Protein AF-A0A401H448-F1 (afdb_monomer_lite)

Secondary structure (DSSP, 8-state):
------EEEEPPS-SHHHHHHH----GGGT-HHHHHHTT--S-PPPHHHHHHHHHHHHHHHHHHHH-S---S-------S---TT-EEEEEEEEEEEETTEEEEEEEEEETT--TTTTHHHHHHHH-HHHHHHHHHHHHHHHHHTS--HHHHHHHT-SEEEEE--HHHHHHHHHHHHT-EEEEE-TTS-EEEEE----SSEEEEEGGGTHHHHHHHHHHHHHHHHHHTT--

Radius of gyration: 20.06 Å; chains: 1; bounding box: 50×48×52 Å

pLDDT: mean 71.79, std 11.55, range [27.72, 93.38]

Structure (mmCIF, N/CA/C/O backbone):
data_AF-A0A401H448-F1
#
_entry.id   AF-A0A401H448-F1
#
loop_
_atom_site.group_PDB
_atom_site.id
_atom_site.type_symbol
_atom_site.label_atom_id
_atom_site.label_alt_id
_atom_site.label_comp_id
_atom_site.label_asym_id
_atom_site.label_entity_id
_atom_site.label_seq_id
_atom_site.pdbx_PDB_ins_code
_atom_site.Cartn_x
_atom_site.Cartn_y
_atom_site.Cartn_z
_atom_site.occupancy
_atom_site.B_iso_or_equiv
_atom_site.auth_seq_id
_atom_site.auth_comp_id
_atom_site.auth_asym_id
_atom_site.auth_atom_id
_atom_site.pdbx_PDB_model_num
ATOM 1 N N . MET A 1 1 ? 6.057 30.899 19.379 1.00 27.72 1 MET A N 1
ATOM 2 C CA . MET A 1 1 ? 5.642 30.442 18.035 1.00 27.72 1 MET A CA 1
ATOM 3 C C . MET A 1 1 ? 6.892 30.250 17.190 1.00 27.72 1 MET A C 1
ATOM 5 O O . MET A 1 1 ? 7.424 31.215 16.660 1.00 27.72 1 MET A O 1
ATOM 9 N N . THR A 1 2 ? 7.436 29.037 17.151 1.00 27.94 2 THR A N 1
ATOM 10 C CA . THR A 1 2 ? 8.634 28.722 16.360 1.00 27.94 2 THR A CA 1
ATOM 11 C C . THR A 1 2 ? 8.190 28.437 14.930 1.00 27.94 2 THR A C 1
ATOM 13 O O . THR A 1 2 ? 7.314 27.603 14.713 1.00 27.94 2 THR A O 1
ATOM 16 N N . LYS A 1 3 ? 8.743 29.171 13.962 1.00 29.25 3 LYS A N 1
ATOM 17 C CA . LYS A 1 3 ? 8.501 28.981 12.525 1.00 29.25 3 LYS A CA 1
ATOM 18 C C . LYS A 1 3 ? 8.729 27.498 12.187 1.00 29.25 3 LYS A C 1
ATOM 20 O O . LYS A 1 3 ? 9.816 26.990 12.453 1.00 29.25 3 LYS A O 1
ATOM 25 N N . ALA A 1 4 ? 7.719 26.804 11.658 1.00 40.00 4 ALA A N 1
ATOM 26 C CA . ALA A 1 4 ? 7.855 25.416 11.226 1.00 40.00 4 ALA A CA 1
ATOM 27 C C . ALA A 1 4 ? 8.873 25.362 10.077 1.00 40.00 4 ALA A C 1
ATOM 29 O O . ALA A 1 4 ? 8.583 25.804 8.967 1.00 40.00 4 ALA A O 1
ATOM 30 N N . GLY A 1 5 ? 10.091 24.899 10.357 1.00 46.53 5 GLY A N 1
ATOM 31 C CA . GLY A 1 5 ? 11.070 24.619 9.315 1.00 46.53 5 GLY A CA 1
ATOM 32 C C . GLY A 1 5 ? 10.601 23.395 8.542 1.00 46.53 5 GLY A C 1
ATOM 33 O O . GLY A 1 5 ? 10.548 22.308 9.111 1.00 46.53 5 GLY A O 1
ATOM 34 N N . ALA A 1 6 ? 10.221 23.571 7.278 1.00 56.78 6 ALA A N 1
ATOM 35 C CA . ALA A 1 6 ? 9.972 22.444 6.390 1.00 56.78 6 ALA A CA 1
ATOM 36 C C . ALA A 1 6 ? 11.301 21.701 6.191 1.00 56.78 6 ALA A C 1
ATOM 38 O O . ALA A 1 6 ? 12.275 22.298 5.730 1.00 56.78 6 ALA A O 1
ATOM 39 N N . ALA A 1 7 ? 11.361 20.431 6.593 1.00 67.31 7 ALA A N 1
ATOM 40 C CA . ALA A 1 7 ? 12.505 19.588 6.268 1.00 67.31 7 ALA A CA 1
ATOM 41 C C . ALA A 1 7 ? 12.305 19.022 4.862 1.00 67.31 7 ALA A C 1
ATOM 43 O O . ALA A 1 7 ? 11.196 18.610 4.511 1.00 67.31 7 ALA A O 1
ATOM 44 N N . VAL A 1 8 ? 13.376 19.026 4.079 1.00 71.75 8 VAL A N 1
ATOM 45 C CA . VAL A 1 8 ? 13.409 18.497 2.718 1.00 71.75 8 VAL A CA 1
ATOM 46 C C . VAL A 1 8 ? 14.291 17.255 2.719 1.00 71.75 8 VAL A C 1
ATOM 48 O O . VAL A 1 8 ? 15.391 17.282 3.279 1.00 71.75 8 VAL A O 1
ATOM 51 N N . PHE A 1 9 ? 13.804 16.175 2.119 1.00 72.31 9 PHE A N 1
ATOM 52 C CA . PHE A 1 9 ? 14.527 14.919 1.968 1.00 72.31 9 PHE A CA 1
ATOM 53 C C . PHE A 1 9 ? 14.648 14.580 0.496 1.00 72.31 9 PHE A C 1
ATOM 55 O O . PHE A 1 9 ? 13.656 14.600 -0.228 1.00 72.31 9 PHE A O 1
ATOM 62 N N . ASN A 1 10 ? 15.857 14.211 0.092 1.00 70.06 10 ASN A N 1
ATOM 63 C CA . ASN A 1 10 ? 16.110 13.702 -1.243 1.00 70.06 10 ASN A CA 1
ATOM 64 C C . ASN A 1 10 ? 16.255 12.194 -1.155 1.00 70.06 10 ASN A C 1
ATOM 66 O O . ASN A 1 10 ? 17.046 11.689 -0.350 1.00 70.06 10 ASN A O 1
ATOM 70 N N . PHE A 1 11 ? 15.508 11.484 -1.987 1.00 69.06 11 PHE A N 1
ATOM 71 C CA . PHE A 1 11 ? 15.744 10.065 -2.171 1.00 69.06 11 PHE A CA 1
ATOM 72 C C . PHE A 1 11 ? 16.995 9.852 -3.012 1.00 69.06 11 PHE A C 1
ATOM 74 O O . PHE A 1 11 ? 17.329 10.657 -3.884 1.00 69.06 11 PHE A O 1
ATOM 81 N N . SER A 1 12 ? 17.696 8.753 -2.729 1.00 71.25 12 SER A N 1
ATOM 82 C CA . SER A 1 12 ? 18.747 8.266 -3.616 1.00 71.25 12 SER A CA 1
ATOM 83 C C . SER A 1 12 ? 18.184 8.138 -5.032 1.00 71.25 12 SER A C 1
ATOM 85 O O . SER A 1 12 ? 17.016 7.797 -5.214 1.00 71.25 12 SER A O 1
ATOM 87 N N . ALA A 1 13 ? 19.022 8.390 -6.035 1.00 78.31 13 ALA A N 1
ATOM 88 C CA . ALA A 1 13 ? 18.656 8.174 -7.432 1.00 78.31 13 ALA A CA 1
ATOM 89 C C . ALA A 1 13 ? 18.474 6.679 -7.775 1.00 78.31 13 ALA A C 1
ATOM 91 O O . ALA A 1 13 ? 17.981 6.356 -8.849 1.00 78.31 13 ALA A O 1
ATOM 92 N N . THR A 1 14 ? 18.868 5.775 -6.870 1.00 81.69 14 THR A N 1
ATOM 93 C CA . THR A 1 14 ? 18.750 4.315 -7.000 1.00 81.69 14 THR A CA 1
ATOM 94 C C . THR A 1 14 ? 18.271 3.678 -5.692 1.00 81.69 14 THR A C 1
ATOM 96 O O . THR A 1 14 ? 18.613 4.145 -4.599 1.00 81.69 14 THR A O 1
ATOM 99 N N . ASN A 1 15 ? 17.513 2.588 -5.811 1.00 84.25 15 ASN A N 1
ATOM 100 C CA . ASN A 1 15 ? 17.038 1.765 -4.697 1.00 84.25 15 ASN A CA 1
ATOM 101 C C . ASN A 1 15 ? 18.008 0.645 -4.290 1.00 84.25 15 ASN A C 1
ATOM 103 O O . ASN A 1 15 ? 17.798 0.025 -3.246 1.00 84.25 15 ASN A O 1
ATOM 107 N N . GLU A 1 16 ? 19.059 0.389 -5.075 1.00 81.94 16 GLU A N 1
ATOM 108 C CA . GLU A 1 16 ? 19.996 -0.724 -4.850 1.00 81.94 16 GLU A CA 1
ATOM 109 C C . GLU A 1 16 ? 20.605 -0.732 -3.438 1.00 81.94 16 GLU A C 1
ATOM 111 O O . GLU A 1 16 ? 20.545 -1.783 -2.797 1.00 81.94 16 GLU A O 1
ATOM 116 N N . PRO A 1 17 ? 21.077 0.402 -2.867 1.00 85.00 17 PRO A N 1
ATOM 117 C CA . PRO A 1 17 ? 21.662 0.389 -1.525 1.00 85.00 17 PRO A CA 1
ATOM 118 C C . PRO A 1 17 ? 20.677 -0.070 -0.446 1.00 85.00 17 PRO A C 1
ATOM 120 O O . PRO A 1 17 ? 21.070 -0.700 0.536 1.00 85.00 17 PRO A O 1
ATOM 123 N N . TYR A 1 18 ? 19.385 0.238 -0.609 1.00 81.62 18 TYR A N 1
ATOM 124 C CA . TYR A 1 18 ? 18.377 -0.235 0.331 1.00 81.62 18 TYR A CA 1
ATOM 125 C C . TYR A 1 18 ? 18.043 -1.706 0.119 1.00 81.62 18 TYR A C 1
ATOM 127 O O . TYR A 1 18 ? 17.880 -2.429 1.099 1.00 81.62 18 TYR A O 1
ATOM 135 N N . SER A 1 19 ? 17.949 -2.162 -1.130 1.00 80.44 19 SER A N 1
ATOM 136 C CA . SER A 1 19 ? 17.746 -3.579 -1.436 1.00 80.44 19 SER A CA 1
ATOM 137 C C . SER A 1 19 ? 18.850 -4.447 -0.832 1.00 80.44 19 SER A C 1
ATOM 139 O O . SER A 1 19 ? 18.547 -5.440 -0.177 1.00 80.44 19 SER A O 1
ATOM 141 N N . GLU A 1 20 ? 20.110 -4.019 -0.943 1.00 81.81 20 GLU A N 1
ATOM 142 C CA . GLU A 1 20 ? 21.252 -4.691 -0.314 1.00 81.81 20 GLU A CA 1
ATOM 143 C C . GLU A 1 20 ? 21.158 -4.701 1.217 1.00 81.81 20 GLU A C 1
ATOM 145 O O . GLU A 1 20 ? 21.338 -5.744 1.843 1.00 81.81 20 GLU A O 1
ATOM 150 N N . ALA A 1 21 ? 20.848 -3.556 1.831 1.00 78.19 21 ALA A N 1
ATOM 151 C CA . ALA A 1 21 ? 20.800 -3.432 3.288 1.00 78.19 21 ALA A CA 1
ATOM 152 C C . ALA A 1 21 ? 19.593 -4.141 3.928 1.00 78.19 21 ALA A C 1
ATOM 154 O O . ALA A 1 21 ? 19.686 -4.624 5.055 1.00 78.19 21 ALA A O 1
ATOM 155 N N . SER A 1 22 ? 18.451 -4.173 3.236 1.00 76.19 22 SER A N 1
ATOM 156 C CA . SER A 1 22 ? 17.197 -4.755 3.736 1.00 76.19 22 SER A CA 1
ATOM 157 C C . SER A 1 22 ? 16.995 -6.216 3.332 1.00 76.19 22 SER A C 1
ATOM 159 O O . SER A 1 22 ? 16.176 -6.903 3.938 1.00 76.19 22 SER A O 1
ATOM 161 N N . GLY A 1 23 ? 17.696 -6.685 2.295 1.00 74.62 23 GLY A N 1
ATOM 162 C CA . GLY A 1 23 ? 17.432 -7.968 1.646 1.00 74.62 23 GLY A CA 1
ATOM 163 C C . GLY A 1 23 ? 16.171 -7.977 0.769 1.00 74.62 23 GLY A C 1
ATOM 164 O O . GLY A 1 23 ? 15.812 -9.027 0.239 1.00 74.62 23 GLY A O 1
ATOM 165 N N . ASN A 1 24 ? 15.484 -6.839 0.600 1.00 74.06 24 ASN A N 1
ATOM 166 C CA . ASN A 1 24 ? 14.320 -6.734 -0.275 1.00 74.06 24 ASN A CA 1
ATOM 167 C C . ASN A 1 24 ? 14.757 -6.453 -1.721 1.00 74.06 24 ASN A C 1
ATOM 169 O O . ASN A 1 24 ? 14.999 -5.309 -2.111 1.00 74.06 24 ASN A O 1
ATOM 173 N N . PHE A 1 25 ? 14.817 -7.508 -2.530 1.00 75.94 25 PHE A N 1
ATOM 174 C CA . PHE A 1 25 ? 15.167 -7.446 -3.953 1.00 75.94 25 PHE A CA 1
ATOM 175 C C . PHE A 1 25 ? 13.946 -7.503 -4.882 1.00 75.94 25 PHE A C 1
ATOM 177 O O . PHE A 1 25 ? 14.068 -7.956 -6.018 1.00 75.94 25 PHE A O 1
ATOM 184 N N . ASN A 1 26 ? 12.765 -7.062 -4.428 1.00 76.31 26 ASN A N 1
ATOM 185 C CA . ASN A 1 26 ? 11.595 -6.992 -5.303 1.00 76.31 26 ASN A CA 1
ATOM 186 C C . ASN A 1 26 ? 11.925 -6.139 -6.557 1.00 76.31 26 ASN A C 1
ATOM 188 O O . ASN A 1 26 ? 12.286 -4.961 -6.422 1.00 76.31 26 ASN A O 1
ATOM 192 N N . PRO A 1 27 ? 11.845 -6.713 -7.777 1.00 74.94 27 PRO A N 1
ATOM 193 C CA . PRO A 1 27 ? 12.398 -6.101 -8.983 1.00 74.94 27 PRO A CA 1
ATOM 194 C C . PRO A 1 27 ? 11.714 -4.792 -9.391 1.00 74.94 27 PRO A C 1
ATOM 196 O O . PRO A 1 27 ? 12.335 -4.002 -10.101 1.00 74.94 27 PRO A O 1
ATOM 199 N N . ILE A 1 28 ? 10.506 -4.494 -8.894 1.00 72.56 28 ILE A N 1
ATOM 200 C CA . ILE A 1 28 ? 9.831 -3.203 -9.133 1.00 72.56 28 ILE A CA 1
ATOM 201 C C . ILE A 1 28 ? 10.626 -1.993 -8.627 1.00 72.56 28 ILE A C 1
ATOM 203 O O . ILE A 1 28 ? 10.393 -0.869 -9.070 1.00 72.56 28 ILE A O 1
ATOM 207 N N . HIS A 1 29 ? 11.560 -2.208 -7.697 1.00 78.69 29 HIS A N 1
ATOM 208 C CA . HIS A 1 29 ? 12.371 -1.138 -7.129 1.00 78.69 29 HIS A CA 1
ATOM 209 C C . HIS A 1 29 ? 13.669 -0.896 -7.906 1.00 78.69 29 HIS A C 1
ATOM 211 O O . HIS A 1 29 ? 14.203 0.205 -7.847 1.00 78.69 29 HIS A O 1
ATOM 217 N N . VAL A 1 30 ? 14.194 -1.885 -8.631 1.00 78.94 30 VAL A N 1
ATOM 218 C CA . VAL A 1 30 ? 15.548 -1.812 -9.221 1.00 78.94 30 VAL A CA 1
ATOM 219 C C . VAL A 1 30 ? 15.585 -2.053 -10.728 1.00 78.94 30 VAL A C 1
ATOM 221 O O . VAL A 1 30 ? 16.585 -1.745 -11.367 1.00 78.94 30 VAL A O 1
ATOM 224 N N . ASN A 1 31 ? 14.510 -2.572 -11.325 1.00 76.06 31 ASN A N 1
ATOM 225 C CA . ASN A 1 31 ? 14.464 -2.901 -12.744 1.00 76.06 31 ASN A CA 1
ATOM 226 C C . ASN A 1 31 ? 13.259 -2.240 -13.429 1.00 76.06 31 ASN A C 1
ATOM 228 O O . ASN A 1 31 ? 12.104 -2.567 -13.152 1.00 76.06 31 ASN A O 1
ATOM 232 N N . SER A 1 32 ? 13.539 -1.325 -14.361 1.0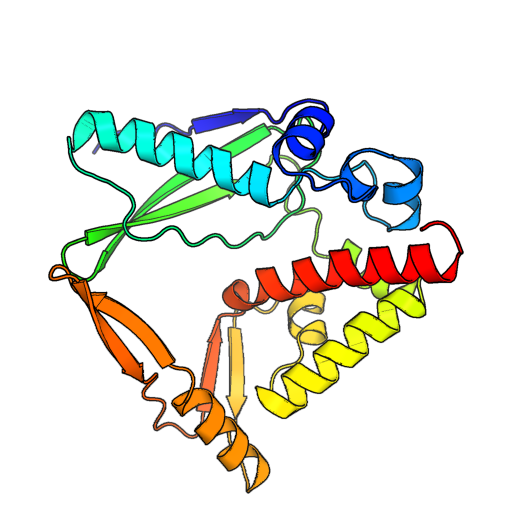0 76.12 32 SER A N 1
ATOM 233 C CA . SER A 1 32 ? 12.516 -0.564 -15.085 1.00 76.12 32 SER A CA 1
ATOM 234 C C . SER A 1 32 ? 11.584 -1.445 -15.911 1.00 76.12 32 SER A C 1
ATOM 236 O O . SER A 1 32 ? 10.390 -1.183 -15.930 1.00 76.12 32 SER A O 1
ATOM 238 N N . TYR A 1 33 ? 12.083 -2.522 -16.521 1.00 67.31 33 TYR A N 1
ATOM 239 C CA . TYR A 1 33 ? 11.248 -3.448 -17.289 1.00 67.31 33 TYR A CA 1
ATOM 240 C C . TYR A 1 33 ? 10.177 -4.103 -16.409 1.00 67.31 33 TYR A C 1
ATOM 242 O O . TYR A 1 33 ? 9.014 -4.210 -16.794 1.00 67.31 33 TYR A O 1
ATOM 250 N N . PHE A 1 34 ? 10.557 -4.509 -15.197 1.00 61.81 34 PHE A N 1
ATOM 251 C CA . PHE A 1 34 ? 9.626 -5.103 -14.242 1.00 61.81 34 PHE A CA 1
ATOM 252 C C . PHE A 1 34 ? 8.659 -4.077 -13.652 1.00 61.81 34 PHE A C 1
ATOM 254 O O . PHE A 1 34 ? 7.490 -4.399 -13.456 1.00 61.81 34 PHE A O 1
ATOM 261 N N . ALA A 1 35 ? 9.111 -2.844 -13.419 1.00 65.25 35 ALA A N 1
ATOM 262 C CA . ALA A 1 35 ? 8.238 -1.745 -13.016 1.00 65.25 35 ALA A CA 1
ATOM 263 C C . ALA A 1 35 ? 7.207 -1.391 -14.108 1.00 65.25 35 ALA A C 1
ATOM 265 O O . ALA A 1 35 ? 6.027 -1.225 -13.801 1.00 65.25 35 ALA A O 1
ATOM 266 N N . ASP A 1 36 ? 7.624 -1.355 -15.379 1.00 67.56 36 ASP A N 1
ATOM 267 C CA . ASP A 1 36 ? 6.751 -1.159 -16.545 1.00 67.56 36 ASP A CA 1
ATOM 268 C C . ASP A 1 36 ? 5.707 -2.273 -16.649 1.00 67.56 36 ASP A C 1
ATOM 270 O O . ASP A 1 36 ? 4.514 -2.001 -16.788 1.00 67.56 36 ASP A O 1
ATOM 274 N N . LEU A 1 37 ? 6.144 -3.533 -16.530 1.00 57.06 37 LEU A N 1
ATOM 275 C CA . LEU A 1 37 ? 5.263 -4.702 -16.562 1.00 57.06 37 LEU A CA 1
ATOM 276 C C . LEU A 1 37 ? 4.209 -4.654 -15.449 1.00 57.06 37 LEU A C 1
ATOM 278 O O . LEU A 1 37 ? 3.060 -5.031 -15.669 1.00 57.06 37 LEU A O 1
ATOM 282 N N . ALA A 1 38 ? 4.612 -4.172 -14.277 1.00 54.31 38 ALA A N 1
ATOM 283 C CA . ALA A 1 38 ? 3.790 -4.009 -13.088 1.00 54.31 38 ALA A CA 1
ATOM 284 C C . ALA A 1 38 ? 2.901 -2.750 -13.103 1.00 54.31 38 ALA A C 1
ATOM 286 O O . ALA A 1 38 ? 2.143 -2.526 -12.162 1.00 54.31 38 ALA A O 1
ATOM 287 N N . GLY A 1 39 ? 2.999 -1.904 -14.135 1.00 63.03 39 GLY A N 1
ATOM 288 C CA . GLY A 1 39 ? 2.248 -0.649 -14.221 1.00 63.03 39 GLY A CA 1
ATOM 289 C C . GLY A 1 39 ? 2.674 0.417 -13.203 1.00 63.03 39 GLY A C 1
ATOM 290 O O . GLY A 1 39 ? 1.943 1.383 -13.001 1.00 63.03 39 GLY A O 1
ATOM 291 N N . VAL A 1 40 ? 3.844 0.262 -12.578 1.00 64.12 40 VAL A N 1
ATOM 292 C CA . VAL A 1 40 ? 4.409 1.179 -11.571 1.00 64.12 40 VAL A CA 1
ATOM 293 C C . VAL A 1 40 ? 5.681 1.840 -12.097 1.00 64.12 40 VAL A C 1
ATOM 295 O O . VAL A 1 40 ? 6.692 1.902 -11.410 1.00 64.12 40 VAL A O 1
ATOM 298 N N . SER A 1 41 ? 5.648 2.282 -13.355 1.00 70.25 41 SER A N 1
ATOM 299 C CA . SER A 1 41 ? 6.782 2.920 -14.028 1.00 70.25 41 SER A CA 1
ATOM 300 C C . SER A 1 41 ? 6.901 4.416 -13.717 1.00 70.25 41 SER A C 1
ATOM 302 O O . SER A 1 41 ? 5.878 5.113 -13.719 1.00 70.25 41 SER A O 1
ATOM 304 N N . PRO A 1 42 ? 8.127 4.956 -13.555 1.00 75.88 42 PRO A N 1
ATOM 305 C CA . PRO A 1 42 ? 9.412 4.248 -13.439 1.00 75.88 42 PRO A CA 1
ATOM 306 C C . PRO A 1 42 ? 9.539 3.549 -12.075 1.00 75.88 42 PRO A C 1
ATOM 308 O O . PRO A 1 42 ? 8.704 3.769 -11.208 1.00 75.88 42 PRO A O 1
ATOM 311 N N . THR A 1 43 ? 10.599 2.757 -11.857 1.00 80.06 43 THR A N 1
ATOM 312 C CA . THR A 1 43 ? 10.831 2.029 -10.589 1.00 80.06 43 THR A CA 1
ATOM 313 C C . THR A 1 43 ? 10.510 2.866 -9.356 1.00 80.06 43 THR A C 1
ATOM 315 O O . THR A 1 43 ? 10.957 4.009 -9.254 1.00 80.06 43 THR A O 1
ATOM 318 N N . ILE A 1 44 ? 9.808 2.283 -8.391 1.00 81.00 44 ILE A N 1
ATOM 319 C CA . ILE A 1 44 ? 9.338 2.998 -7.201 1.00 81.00 44 ILE A CA 1
ATOM 320 C C . ILE A 1 44 ? 10.275 2.786 -6.017 1.00 81.00 44 ILE A C 1
ATOM 322 O O . ILE A 1 44 ? 10.903 1.740 -5.876 1.00 81.00 44 ILE A O 1
ATOM 326 N N . THR A 1 45 ? 10.376 3.775 -5.139 1.00 83.31 45 THR A N 1
ATOM 327 C CA . THR A 1 45 ? 11.173 3.709 -3.912 1.00 83.31 45 THR A CA 1
ATOM 328 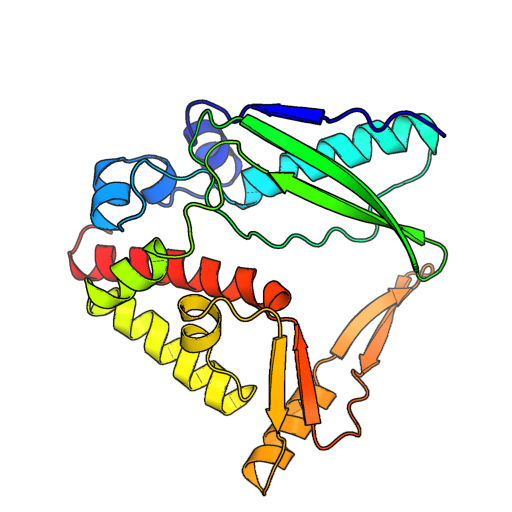C C . THR A 1 45 ? 10.562 2.725 -2.926 1.00 83.31 45 THR A C 1
ATOM 330 O O . THR A 1 45 ? 9.343 2.673 -2.763 1.00 83.31 45 THR A O 1
ATOM 333 N N . HIS A 1 46 ? 11.408 1.975 -2.221 1.00 78.62 46 HIS A N 1
ATOM 334 C CA . HIS A 1 46 ? 10.967 1.119 -1.121 1.00 78.62 46 HIS A CA 1
ATOM 335 C C . HIS A 1 46 ? 10.214 1.919 -0.058 1.00 78.62 46 HIS A C 1
ATOM 337 O O . HIS A 1 46 ? 10.726 2.899 0.484 1.00 78.62 46 HIS A O 1
ATOM 343 N N . SER A 1 47 ? 9.024 1.466 0.314 1.00 75.50 47 SER A N 1
ATOM 344 C CA . SER A 1 47 ? 8.199 2.147 1.315 1.00 75.50 47 SER A CA 1
ATOM 345 C C . SER A 1 47 ? 8.876 2.241 2.675 1.00 75.50 47 SER A C 1
ATOM 347 O O . SER A 1 47 ? 8.930 3.317 3.266 1.00 75.50 47 SER A O 1
ATOM 349 N N . MET A 1 48 ? 9.499 1.161 3.149 1.00 75.75 48 MET A N 1
ATOM 350 C CA . MET A 1 48 ? 10.258 1.192 4.404 1.00 75.75 48 MET A CA 1
ATOM 351 C C . MET A 1 48 ? 11.459 2.152 4.366 1.00 75.75 48 MET A C 1
ATOM 353 O O . MET A 1 48 ? 11.826 2.728 5.391 1.00 75.75 48 MET A O 1
ATOM 357 N N . TRP A 1 49 ? 12.063 2.378 3.198 1.00 76.94 49 TRP A N 1
ATOM 358 C CA . TRP A 1 49 ? 13.080 3.419 3.058 1.00 76.94 49 TRP A CA 1
ATOM 359 C C . TRP A 1 49 ? 12.443 4.807 3.197 1.00 76.94 49 TRP A C 1
ATOM 361 O O . TRP A 1 49 ? 12.917 5.625 3.992 1.00 76.94 49 TRP A O 1
ATOM 371 N N . SER A 1 50 ? 11.308 5.034 2.531 1.00 72.69 50 SER A N 1
ATOM 372 C CA . SER A 1 50 ? 10.525 6.272 2.624 1.00 72.69 50 SER A CA 1
ATOM 373 C C . SER A 1 50 ? 10.023 6.590 4.032 1.00 72.69 50 SER A C 1
ATOM 375 O O . SER A 1 50 ? 10.024 7.757 4.419 1.00 72.69 50 SER A O 1
ATOM 377 N N . SER A 1 51 ? 9.661 5.590 4.840 1.00 72.06 51 SER A N 1
ATOM 378 C CA . SER A 1 51 ? 9.248 5.807 6.234 1.00 72.06 51 SER A CA 1
ATOM 379 C C . SER A 1 51 ? 10.406 6.090 7.183 1.00 72.06 51 SER A C 1
ATOM 381 O O . SER A 1 51 ? 10.217 6.777 8.192 1.00 72.06 51 SER A O 1
ATOM 383 N N . SER A 1 52 ? 11.601 5.574 6.889 1.00 72.00 52 SER A N 1
ATOM 384 C CA . SER A 1 52 ? 12.757 5.705 7.777 1.00 72.00 52 SER A CA 1
ATOM 385 C C . SER A 1 52 ? 13.286 7.144 7.861 1.00 72.00 52 SER A C 1
ATOM 387 O O . SER A 1 52 ? 13.700 7.590 8.934 1.00 72.00 52 SER A O 1
ATOM 389 N N . LEU A 1 53 ? 13.222 7.905 6.761 1.00 73.69 53 LEU A N 1
ATOM 390 C CA . LEU A 1 53 ? 13.802 9.250 6.656 1.00 73.69 53 LEU A CA 1
ATOM 391 C C . LEU A 1 53 ? 13.067 10.311 7.507 1.00 73.69 53 LEU A C 1
ATOM 393 O O . LEU A 1 53 ? 13.734 11.003 8.294 1.00 73.69 53 LEU A O 1
ATOM 397 N N . PRO A 1 54 ? 11.724 10.437 7.445 1.00 70.88 54 PRO A N 1
ATOM 398 C CA . PRO A 1 54 ? 10.979 11.345 8.318 1.00 70.88 54 PRO A CA 1
ATOM 399 C C . PRO A 1 54 ? 11.125 10.970 9.795 1.00 70.88 54 PRO A C 1
ATOM 401 O O . PRO A 1 54 ? 11.372 11.845 10.628 1.00 70.88 54 PRO A O 1
ATOM 404 N N . GLY A 1 55 ? 11.062 9.672 10.118 1.00 68.44 55 GLY A N 1
ATOM 405 C CA . GLY A 1 55 ? 11.227 9.167 11.483 1.00 68.44 55 GLY A CA 1
ATOM 406 C C . GLY A 1 55 ? 12.603 9.493 12.070 1.00 68.44 55 GLY A C 1
ATOM 407 O O . GLY A 1 55 ? 12.701 10.033 13.176 1.00 68.44 55 GLY A O 1
ATOM 408 N N . ALA A 1 56 ? 13.676 9.257 11.309 1.00 70.44 56 ALA A N 1
ATOM 409 C CA . ALA A 1 56 ? 15.040 9.587 11.720 1.00 70.44 56 ALA A CA 1
ATOM 410 C C . ALA A 1 56 ? 15.234 11.099 11.920 1.00 70.44 56 ALA A C 1
ATOM 412 O O . ALA A 1 56 ? 15.854 11.530 12.898 1.00 70.44 56 ALA A O 1
ATOM 413 N N . THR A 1 57 ? 14.672 11.920 11.030 1.00 72.31 57 THR A N 1
ATOM 414 C CA . THR A 1 57 ? 14.764 13.385 11.117 1.00 72.31 57 THR A CA 1
ATOM 415 C C . THR A 1 57 ? 13.999 13.945 12.303 1.00 72.31 57 THR A C 1
ATOM 417 O O . THR A 1 57 ? 14.525 14.800 13.028 1.00 72.31 57 THR A O 1
ATOM 420 N N . LEU A 1 58 ? 12.781 13.452 12.530 1.00 72.12 58 LEU A N 1
ATOM 421 C CA . LEU A 1 58 ? 11.979 13.830 13.682 1.00 72.12 58 LEU A CA 1
ATOM 422 C C . LEU A 1 58 ? 12.713 13.462 14.972 1.00 72.12 58 LEU A C 1
ATOM 424 O O . LEU A 1 58 ? 12.914 14.327 15.824 1.00 72.12 58 LEU A O 1
ATOM 428 N N . ARG A 1 59 ? 13.204 12.219 15.074 1.00 70.06 59 ARG A N 1
ATOM 429 C CA . ARG A 1 59 ? 13.986 11.753 16.225 1.00 70.06 59 ARG A CA 1
ATOM 430 C C . ARG A 1 59 ? 15.200 12.641 16.459 1.00 70.06 59 ARG A C 1
ATOM 432 O O . ARG A 1 59 ? 15.402 13.113 17.570 1.00 70.06 59 ARG A O 1
ATOM 439 N N . ARG A 1 60 ? 15.981 12.951 15.420 1.00 69.12 60 ARG A N 1
ATOM 440 C CA . ARG A 1 60 ? 17.164 13.818 15.540 1.00 69.12 60 ARG A CA 1
ATOM 441 C C . ARG A 1 60 ? 16.813 15.231 16.005 1.00 69.12 60 ARG A C 1
ATOM 443 O O . ARG A 1 60 ? 17.551 15.806 16.804 1.00 69.12 60 ARG A O 1
ATOM 450 N N . SER A 1 61 ? 15.718 15.792 15.502 1.00 68.75 61 SER A N 1
ATOM 451 C CA . SER A 1 61 ? 15.273 17.147 15.843 1.00 68.75 61 SER A CA 1
ATOM 452 C C . SER A 1 61 ? 14.749 17.215 17.275 1.00 68.75 61 SER A C 1
ATOM 454 O O . SER A 1 61 ? 15.127 18.112 18.025 1.00 68.75 61 SER A O 1
ATOM 456 N N . LEU A 1 62 ? 13.953 16.228 17.685 1.00 65.69 62 LEU A N 1
ATOM 457 C CA . LEU A 1 62 ? 13.405 16.152 19.033 1.00 65.69 62 LEU A CA 1
ATOM 458 C C . LEU A 1 62 ? 14.476 15.770 20.068 1.00 65.69 62 LEU A C 1
ATOM 460 O O . LEU A 1 62 ? 14.495 16.364 21.142 1.00 65.69 62 LEU A O 1
ATOM 464 N N . CYS A 1 63 ? 15.422 14.867 19.762 1.00 60.16 63 CYS A N 1
ATOM 465 C CA . CYS A 1 63 ? 16.484 14.461 20.700 1.00 60.16 63 CYS A CA 1
ATOM 466 C C . CYS A 1 63 ? 17.379 15.643 21.092 1.00 60.16 63 CYS A C 1
ATOM 468 O O . CYS A 1 63 ? 17.851 15.709 22.226 1.00 60.16 63 CYS A O 1
ATOM 470 N N . LYS A 1 64 ? 17.582 16.603 20.179 1.00 60.00 64 LYS A N 1
ATOM 471 C CA . LYS A 1 64 ? 18.320 17.845 20.459 1.00 60.00 64 LYS A CA 1
ATOM 472 C C . LYS A 1 64 ? 17.606 18.753 21.465 1.00 60.00 64 LYS A C 1
ATOM 474 O O . LYS A 1 64 ? 18.279 19.501 22.165 1.00 60.00 64 LYS A O 1
ATOM 479 N N . VAL A 1 65 ? 16.274 18.699 21.524 1.00 57.91 65 VAL A N 1
ATOM 480 C CA . VAL A 1 65 ? 15.443 19.589 22.351 1.00 57.91 65 VAL A CA 1
ATOM 481 C C . VAL A 1 65 ? 15.040 18.927 23.671 1.00 57.91 65 VAL A C 1
ATOM 483 O O . VAL A 1 65 ? 15.117 19.563 24.715 1.00 57.91 65 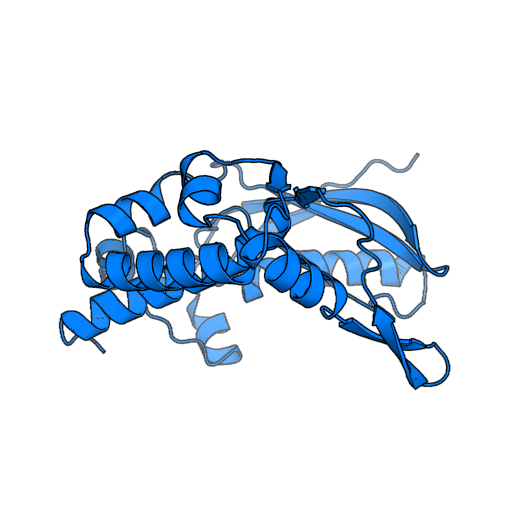VAL A O 1
ATOM 486 N N . ALA A 1 66 ? 14.634 17.656 23.642 1.00 57.38 66 ALA A N 1
ATOM 487 C CA . ALA A 1 66 ? 13.971 16.993 24.764 1.00 57.38 66 ALA A CA 1
ATOM 488 C C . ALA A 1 66 ? 14.890 16.112 25.631 1.00 57.38 66 ALA A C 1
ATOM 490 O O . ALA A 1 66 ? 14.486 15.743 26.729 1.00 57.38 66 ALA A O 1
ATOM 491 N N . ARG A 1 67 ? 16.110 15.767 25.173 1.00 51.78 67 ARG A N 1
ATOM 492 C CA . ARG A 1 67 ? 17.057 14.872 25.886 1.00 51.78 67 ARG A CA 1
ATOM 493 C C . ARG A 1 67 ? 16.421 13.575 26.444 1.00 51.78 67 ARG A C 1
ATOM 495 O O . ARG A 1 67 ? 16.915 13.035 27.427 1.00 51.78 67 ARG A O 1
ATOM 502 N N . SER A 1 68 ? 15.355 13.062 25.828 1.00 52.25 68 SER A N 1
ATOM 503 C CA . SER A 1 68 ? 14.687 11.817 26.234 1.00 52.25 68 SER A CA 1
ATOM 504 C C . SER A 1 68 ? 14.579 10.824 25.073 1.00 52.25 68 SER A C 1
ATOM 506 O O . SER A 1 68 ? 14.736 11.192 23.902 1.00 52.25 68 SER A O 1
ATOM 508 N N . GLU A 1 69 ? 14.352 9.549 25.399 1.00 54.66 69 GLU A N 1
ATOM 509 C CA . GLU A 1 69 ? 14.074 8.500 24.416 1.00 54.66 69 GLU A CA 1
ATOM 510 C C . GLU A 1 69 ? 12.712 8.748 23.759 1.00 54.66 69 GLU A C 1
ATOM 512 O O . GLU A 1 69 ? 11.671 8.762 24.410 1.00 54.66 69 GLU A O 1
ATOM 517 N N . LEU A 1 70 ? 12.737 9.007 22.453 1.00 56.09 70 LEU A N 1
ATOM 518 C CA . LEU A 1 70 ? 11.651 9.680 21.735 1.00 56.09 70 LEU A CA 1
ATOM 519 C C . LEU A 1 70 ? 10.724 8.771 20.936 1.00 56.09 70 LEU A C 1
ATOM 521 O O . LEU A 1 70 ? 9.806 9.265 20.290 1.00 56.09 70 LEU A O 1
ATOM 525 N N . SER A 1 71 ? 10.939 7.462 20.953 1.00 55.03 71 SER A N 1
ATOM 526 C CA . SER A 1 71 ? 10.128 6.546 20.156 1.00 55.03 71 SER A CA 1
ATOM 527 C C . SER A 1 71 ? 9.755 5.320 20.971 1.00 55.03 71 SER A C 1
ATOM 529 O O . SER A 1 71 ? 10.442 4.304 20.909 1.00 55.03 71 SER A O 1
ATOM 531 N N . ARG A 1 72 ? 8.654 5.423 21.724 1.00 62.59 72 ARG A N 1
ATOM 532 C CA . ARG A 1 72 ? 7.956 4.238 22.248 1.00 62.59 72 ARG A CA 1
ATOM 533 C C . ARG A 1 72 ? 7.137 3.545 21.155 1.00 62.59 72 ARG A C 1
ATOM 535 O O . ARG A 1 72 ? 7.003 2.331 21.184 1.00 62.59 72 ARG A O 1
ATOM 542 N N . LYS A 1 73 ? 6.633 4.310 20.177 1.00 69.50 73 LYS A N 1
ATOM 543 C CA . LYS A 1 73 ? 5.838 3.815 19.048 1.00 69.50 73 LYS A CA 1
ATOM 544 C C . LYS A 1 73 ? 6.015 4.713 17.819 1.00 69.50 73 LYS A C 1
ATOM 546 O O . LYS A 1 73 ? 6.100 5.932 17.965 1.00 69.50 73 LYS A O 1
ATOM 551 N N . TYR A 1 74 ? 6.100 4.115 16.632 1.00 70.62 74 TYR A N 1
ATOM 552 C CA . TYR A 1 74 ? 6.185 4.816 15.348 1.00 70.62 74 TYR A CA 1
ATOM 553 C C . TYR A 1 74 ? 5.316 4.082 14.330 1.00 70.62 74 TYR A C 1
ATOM 555 O O . TYR A 1 74 ? 5.683 3.005 13.868 1.00 70.62 74 TYR A O 1
ATOM 563 N N . ASP A 1 75 ? 4.164 4.672 14.021 1.00 69.94 75 ASP A N 1
ATOM 564 C CA . ASP A 1 75 ? 3.206 4.138 13.059 1.00 69.94 75 ASP A CA 1
ATOM 565 C C . ASP A 1 75 ? 3.295 4.956 11.766 1.00 69.94 75 ASP A C 1
ATOM 567 O O . ASP A 1 75 ? 3.329 6.190 11.801 1.00 69.94 75 ASP A O 1
ATOM 571 N N . VAL A 1 76 ? 3.341 4.274 10.621 1.00 67.75 76 VAL A N 1
ATOM 572 C CA . VAL A 1 76 ? 3.424 4.910 9.302 1.00 67.75 76 VAL A CA 1
ATOM 573 C C . VAL A 1 76 ? 2.355 4.345 8.395 1.00 67.75 76 VAL A C 1
ATOM 575 O O . VAL A 1 76 ? 2.143 3.137 8.340 1.00 67.75 76 VAL A O 1
ATOM 578 N N . ALA A 1 77 ? 1.710 5.239 7.658 1.00 66.56 77 ALA A N 1
ATOM 579 C CA . ALA A 1 77 ? 0.829 4.891 6.565 1.00 66.56 77 ALA A CA 1
ATOM 580 C C . ALA A 1 77 ? 1.345 5.565 5.294 1.00 66.56 77 ALA A C 1
ATOM 582 O O . ALA A 1 77 ? 1.675 6.753 5.293 1.00 66.56 77 ALA A O 1
ATOM 583 N N . PHE A 1 78 ? 1.454 4.771 4.236 1.00 68.62 78 PHE A N 1
ATOM 584 C CA . PHE A 1 78 ? 1.882 5.212 2.918 1.00 68.62 78 PHE A CA 1
ATOM 585 C C . PHE A 1 78 ? 0.644 5.521 2.085 1.00 68.62 78 PHE A C 1
ATOM 587 O O . PHE A 1 78 ? -0.317 4.759 2.096 1.00 68.62 78 PHE A O 1
ATOM 594 N N . VAL A 1 79 ? 0.660 6.670 1.420 1.00 64.25 79 VAL A N 1
ATOM 595 C CA . VAL A 1 79 ? -0.485 7.229 0.678 1.00 64.25 79 VAL A CA 1
ATOM 596 C C . VAL A 1 79 ? -0.134 7.554 -0.776 1.00 64.25 79 VAL A C 1
ATOM 598 O O . VAL A 1 79 ? -0.909 8.207 -1.475 1.00 64.25 79 VAL A O 1
ATOM 601 N N . GLY A 1 80 ? 1.106 7.259 -1.168 1.00 68.31 80 GLY A N 1
ATOM 602 C CA . GLY A 1 80 ? 1.714 7.737 -2.398 1.00 68.31 80 GLY A CA 1
ATOM 603 C C . GLY A 1 80 ? 3.052 7.054 -2.680 1.00 68.31 80 GLY A C 1
ATOM 604 O O . GLY A 1 80 ? 3.892 6.929 -1.781 1.00 68.31 80 GLY A O 1
ATOM 605 N N . MET A 1 81 ? 3.266 6.692 -3.948 1.00 74.06 81 MET A N 1
ATOM 606 C CA . MET A 1 81 ? 4.503 6.110 -4.438 1.00 74.06 81 MET A CA 1
ATOM 607 C C . MET A 1 81 ? 5.487 7.254 -4.597 1.00 74.06 81 MET A C 1
ATOM 609 O O . MET A 1 81 ? 5.133 8.367 -4.992 1.00 74.06 81 MET A O 1
ATOM 613 N N . VAL A 1 82 ? 6.737 6.967 -4.273 1.00 78.25 82 VAL A N 1
ATOM 614 C CA . VAL A 1 82 ? 7.833 7.927 -4.356 1.00 78.25 82 VAL A CA 1
ATOM 615 C C . VAL A 1 82 ? 8.802 7.392 -5.385 1.00 78.25 82 VAL A C 1
ATOM 617 O O . VAL A 1 82 ? 9.236 6.249 -5.270 1.00 78.25 82 VAL A O 1
ATOM 620 N N . ILE A 1 83 ? 9.160 8.183 -6.384 1.00 83.12 83 ILE A N 1
ATOM 621 C CA . ILE A 1 83 ? 10.132 7.765 -7.395 1.00 83.12 83 ILE A CA 1
ATOM 622 C C . ILE A 1 83 ? 11.545 8.082 -6.871 1.00 83.12 83 ILE A C 1
ATOM 624 O O . ILE A 1 83 ? 11.728 9.102 -6.203 1.00 83.12 83 ILE A O 1
ATOM 628 N N . PRO A 1 84 ? 12.566 7.250 -7.140 1.00 83.44 84 PRO A N 1
ATOM 629 C CA . PRO A 1 84 ? 13.952 7.590 -6.847 1.00 83.44 84 PRO A CA 1
ATOM 630 C C . PRO A 1 84 ? 14.326 8.976 -7.384 1.00 83.44 84 PRO A C 1
ATOM 632 O O . PRO A 1 84 ? 14.002 9.339 -8.516 1.00 83.44 84 PRO A O 1
ATOM 635 N N . GLY A 1 85 ? 14.998 9.766 -6.550 1.00 80.25 85 GLY A N 1
ATOM 636 C CA . GLY A 1 85 ? 15.310 11.165 -6.841 1.00 80.25 85 GLY A CA 1
ATOM 637 C C . GLY A 1 85 ? 14.164 12.161 -6.626 1.00 80.25 85 GLY A C 1
ATOM 638 O O . GLY A 1 85 ? 14.401 13.359 -6.778 1.00 80.25 85 GLY A O 1
ATOM 639 N N . ASP A 1 86 ? 12.956 11.726 -6.247 1.00 80.94 86 ASP A N 1
ATOM 640 C CA . ASP A 1 86 ? 11.921 12.659 -5.799 1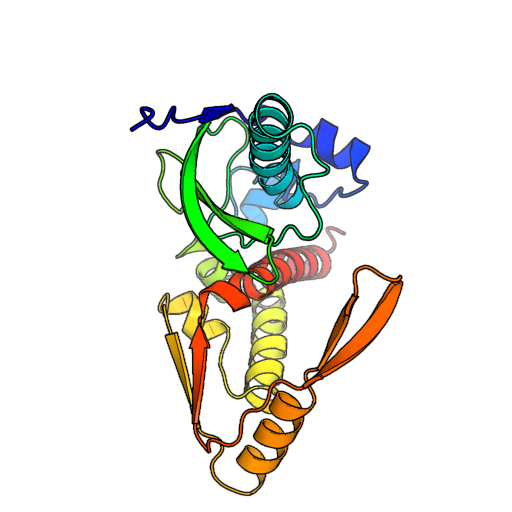.00 80.94 86 ASP A CA 1
ATOM 641 C C . ASP A 1 86 ? 12.364 13.393 -4.525 1.00 80.94 86 ASP A C 1
ATOM 643 O O . ASP A 1 86 ? 13.040 12.853 -3.641 1.00 80.94 86 ASP A O 1
ATOM 647 N N . GLU A 1 87 ? 11.937 14.649 -4.431 1.00 81.44 87 GLU A N 1
ATOM 648 C CA . GLU A 1 87 ? 12.059 15.460 -3.229 1.00 81.44 87 GLU A CA 1
ATOM 649 C C . GLU A 1 87 ? 10.785 15.298 -2.387 1.00 81.44 87 GLU A C 1
ATOM 651 O O . GLU A 1 87 ? 9.677 15.545 -2.872 1.00 81.44 87 GLU A O 1
ATOM 656 N N . LEU A 1 88 ? 10.935 14.913 -1.116 1.00 78.81 88 LEU A N 1
ATOM 657 C CA . LEU A 1 88 ? 9.845 14.936 -0.143 1.00 78.81 88 LEU A CA 1
ATOM 658 C C . LEU A 1 88 ? 9.999 16.096 0.827 1.00 78.81 88 LEU A C 1
ATOM 660 O O . LEU A 1 88 ? 11.030 16.274 1.477 1.00 78.81 88 LEU A O 1
ATOM 664 N N . ARG A 1 89 ? 8.908 16.836 1.003 1.00 81.88 89 ARG A N 1
ATOM 665 C CA . ARG A 1 89 ? 8.771 17.882 2.009 1.00 81.88 89 ARG A CA 1
ATOM 666 C C . ARG A 1 89 ? 7.969 17.380 3.189 1.00 81.88 89 ARG A C 1
ATOM 668 O O . ARG A 1 89 ? 6.858 16.881 3.036 1.00 81.88 89 ARG A O 1
ATOM 675 N N . MET A 1 90 ? 8.522 17.567 4.378 1.00 81.69 90 MET A N 1
ATOM 676 C CA . MET A 1 90 ? 7.908 17.164 5.633 1.00 81.69 90 MET A CA 1
ATOM 677 C C . MET A 1 90 ? 7.212 18.340 6.305 1.00 81.69 90 MET A C 1
ATOM 679 O O . MET A 1 90 ? 7.816 19.389 6.546 1.00 81.69 90 MET A O 1
ATOM 683 N N . LYS A 1 91 ? 5.954 18.129 6.682 1.00 79.69 91 LYS A N 1
ATOM 684 C CA . LYS A 1 91 ? 5.231 18.963 7.636 1.00 79.69 91 LYS A CA 1
ATOM 685 C C . LYS A 1 91 ? 5.040 18.188 8.926 1.00 79.69 91 LYS A C 1
ATOM 687 O O . LYS A 1 91 ? 4.750 16.996 8.932 1.00 79.69 91 LYS A O 1
ATOM 692 N N . THR A 1 92 ? 5.187 18.895 10.033 1.00 77.56 92 THR A N 1
ATOM 693 C CA . THR A 1 92 ? 5.034 18.330 11.367 1.00 77.56 92 THR A CA 1
ATOM 694 C C . THR A 1 92 ? 4.024 19.161 12.132 1.00 77.56 92 THR A C 1
ATOM 696 O O . THR A 1 92 ? 4.096 20.392 12.130 1.00 77.56 92 THR A O 1
ATOM 699 N N . ARG A 1 93 ? 3.087 18.493 12.799 1.00 76.31 93 ARG A N 1
ATOM 700 C CA . ARG A 1 93 ? 2.086 19.126 13.651 1.00 76.31 93 ARG A CA 1
ATOM 701 C C . ARG A 1 93 ? 2.059 18.410 14.996 1.00 76.31 93 ARG A C 1
ATOM 703 O O . ARG A 1 93 ? 1.962 17.187 15.049 1.00 76.31 93 ARG A O 1
ATOM 710 N N . HIS A 1 94 ? 2.139 19.176 16.082 1.00 73.06 94 HIS A N 1
ATOM 711 C CA . HIS A 1 94 ? 1.782 18.654 17.400 1.00 73.06 94 HIS A CA 1
ATOM 712 C C . HIS A 1 94 ? 0.308 18.261 17.343 1.00 73.06 94 HIS A C 1
ATOM 714 O O . HIS A 1 94 ? -0.527 19.116 17.043 1.00 73.06 94 HIS A O 1
ATOM 720 N N . SER A 1 95 ? 0.016 16.981 17.559 1.00 64.50 95 SER A N 1
ATOM 721 C CA . SER A 1 95 ? -1.344 16.472 17.436 1.00 64.50 95 SER A CA 1
ATOM 722 C C . SER A 1 95 ? -2.031 16.441 18.789 1.00 64.50 95 SER A C 1
ATOM 724 O O . SER A 1 95 ? -3.107 17.011 18.915 1.00 64.50 95 SER A O 1
ATOM 726 N N . ASP A 1 96 ? -1.419 15.784 19.779 1.00 67.25 96 ASP A N 1
ATOM 727 C CA . ASP A 1 96 ? -2.071 15.514 21.062 1.00 67.25 96 ASP A CA 1
ATOM 728 C C . ASP A 1 96 ? -1.075 15.037 22.138 1.00 67.25 96 ASP A C 1
ATOM 730 O O . ASP A 1 96 ? 0.120 14.879 21.870 1.00 67.25 96 ASP A O 1
ATOM 734 N N . ILE A 1 97 ? -1.571 14.748 23.342 1.00 74.75 97 ILE A N 1
ATOM 735 C CA . ILE A 1 97 ? -0.866 14.026 24.405 1.00 74.75 97 ILE A CA 1
ATOM 736 C C . ILE A 1 97 ? -1.619 12.719 24.702 1.00 74.75 97 ILE A C 1
ATOM 738 O O . ILE A 1 97 ? -2.778 12.751 25.098 1.00 74.75 97 ILE A O 1
ATOM 742 N N . GLN A 1 98 ? -0.950 11.570 24.565 1.00 67.38 98 GLN A N 1
ATOM 743 C CA . GLN A 1 98 ? -1.492 10.241 24.889 1.00 67.38 98 GLN A CA 1
ATOM 744 C C . GLN A 1 98 ? -0.591 9.534 25.900 1.00 67.38 98 GLN A C 1
ATOM 746 O O . GLN A 1 98 ? 0.617 9.434 25.690 1.00 67.38 98 GLN A O 1
ATOM 751 N N . ASP A 1 99 ? -1.165 9.065 27.011 1.00 70.62 99 ASP A N 1
ATOM 752 C CA . ASP A 1 99 ? -0.449 8.370 28.096 1.00 70.62 99 ASP A CA 1
ATOM 753 C C . ASP A 1 99 ? 0.793 9.129 28.601 1.00 70.62 99 ASP A C 1
ATOM 755 O O . ASP A 1 99 ? 1.851 8.559 28.869 1.00 70.62 99 ASP A O 1
ATOM 759 N N . GLY A 1 100 ? 0.688 10.460 28.673 1.00 69.75 100 GLY A N 1
ATOM 760 C CA . GLY A 1 100 ? 1.794 11.346 29.054 1.00 69.75 100 GLY A CA 1
ATOM 761 C C . GLY A 1 100 ? 2.863 11.547 27.971 1.00 69.75 100 GLY A C 1
ATOM 762 O O . GLY A 1 100 ? 3.800 12.316 28.184 1.00 69.75 100 GLY A O 1
ATOM 763 N N . ASN A 1 101 ? 2.723 10.920 26.799 1.00 69.31 101 ASN A N 1
ATOM 764 C CA . ASN A 1 101 ? 3.608 11.091 25.651 1.00 69.31 101 ASN A CA 1
ATOM 765 C C . ASN A 1 101 ? 3.030 12.106 24.663 1.00 69.31 101 ASN A C 1
ATOM 767 O O . ASN A 1 101 ? 1.842 12.099 24.353 1.00 69.31 101 ASN A O 1
ATOM 771 N N . THR A 1 102 ? 3.884 12.972 24.119 1.00 73.25 102 THR A N 1
ATOM 772 C CA . THR A 1 102 ? 3.478 13.879 23.038 1.00 73.25 102 THR A CA 1
ATOM 773 C C . THR A 1 102 ? 3.344 13.110 21.729 1.00 73.25 102 THR A C 1
ATOM 775 O O . THR A 1 102 ? 4.310 12.516 21.252 1.00 73.25 102 THR A O 1
ATOM 778 N N . VAL A 1 103 ? 2.165 13.177 21.119 1.00 75.44 103 VAL A N 1
ATOM 779 C CA . VAL A 1 103 ? 1.878 12.620 19.800 1.00 75.44 103 VAL A CA 1
ATOM 780 C C . VAL A 1 103 ? 2.145 13.681 18.742 1.00 75.44 103 VAL A C 1
ATOM 782 O O . VAL A 1 103 ? 1.564 14.771 18.734 1.00 75.44 103 VAL A O 1
ATOM 785 N N . VAL A 1 104 ? 3.036 13.348 17.815 1.00 76.62 104 VAL A N 1
ATOM 786 C CA . VAL A 1 104 ? 3.423 14.224 16.713 1.00 76.62 104 VAL A CA 1
ATOM 787 C C . VAL A 1 104 ? 2.941 13.614 15.407 1.00 76.62 104 VAL A C 1
ATOM 789 O O . VAL A 1 104 ? 3.357 12.516 15.048 1.00 76.62 104 VAL A O 1
ATOM 792 N N . LYS A 1 105 ? 2.095 14.343 14.674 1.00 78.38 105 LYS A N 1
ATOM 793 C CA . LYS A 1 105 ? 1.693 13.958 13.321 1.00 78.38 105 LYS A CA 1
ATOM 794 C C . LYS A 1 105 ? 2.729 14.476 12.329 1.00 78.38 105 LYS A C 1
ATOM 796 O O . LYS A 1 105 ? 3.056 15.669 12.327 1.00 78.38 105 LYS A O 1
ATOM 801 N N . VAL A 1 106 ? 3.237 13.581 11.491 1.00 77.69 106 VAL A N 1
ATOM 802 C CA . VAL A 1 106 ? 4.161 13.900 10.402 1.00 77.69 106 VAL A CA 1
ATOM 803 C C . VAL A 1 106 ? 3.484 13.567 9.086 1.00 77.69 106 VAL A C 1
ATOM 805 O O . VAL A 1 106 ? 2.930 12.486 8.931 1.00 77.69 106 VAL A O 1
ATOM 808 N N . GLU A 1 107 ? 3.536 14.502 8.149 1.00 78.25 107 GLU A N 1
ATOM 809 C CA . GLU A 1 107 ? 3.020 14.325 6.798 1.00 78.25 107 GLU A CA 1
ATOM 810 C C . GLU A 1 107 ? 4.134 14.671 5.811 1.00 78.25 107 GLU A C 1
ATOM 812 O O . GLU A 1 107 ? 4.808 15.696 5.959 1.00 78.25 107 GLU A O 1
ATOM 817 N N . THR A 1 108 ? 4.344 13.817 4.814 1.00 78.56 108 THR A N 1
ATOM 818 C CA . THR A 1 108 ? 5.319 14.041 3.743 1.00 78.56 108 THR A CA 1
ATOM 819 C C . THR A 1 108 ? 4.622 14.183 2.406 1.00 78.56 108 THR A C 1
ATOM 821 O O . THR A 1 108 ? 3.695 13.436 2.112 1.00 78.56 108 THR A O 1
ATOM 824 N N . PHE A 1 109 ? 5.094 15.115 1.586 1.00 77.88 109 PHE A N 1
ATOM 825 C CA . PHE A 1 109 ? 4.497 15.438 0.294 1.00 77.88 109 PHE A CA 1
ATOM 826 C C . PHE A 1 109 ? 5.596 15.566 -0.757 1.00 77.88 109 PHE A C 1
ATOM 828 O O . PHE A 1 109 ? 6.628 16.172 -0.472 1.00 77.88 109 PHE A O 1
ATOM 835 N N . ASN A 1 110 ? 5.368 15.035 -1.956 1.00 76.75 110 ASN A N 1
ATOM 836 C CA . ASN A 1 110 ? 6.178 15.337 -3.135 1.00 76.75 110 ASN A CA 1
ATOM 837 C C . ASN A 1 110 ? 5.511 16.450 -3.964 1.00 76.75 110 ASN A C 1
ATOM 839 O O . ASN A 1 110 ? 4.341 16.794 -3.775 1.00 76.75 110 ASN A O 1
ATOM 843 N N . ASP A 1 111 ? 6.254 16.989 -4.924 1.00 67.94 111 ASP A N 1
ATOM 844 C CA . ASP A 1 111 ? 5.781 18.088 -5.784 1.00 67.94 111 ASP A CA 1
ATOM 845 C C . ASP A 1 111 ? 4.942 17.602 -6.958 1.00 67.94 111 ASP A C 1
ATOM 847 O O . ASP A 1 111 ? 4.238 18.383 -7.595 1.00 67.94 111 ASP A O 1
ATOM 851 N N . LYS A 1 112 ? 5.011 16.298 -7.227 1.00 59.41 112 LYS A N 1
ATOM 852 C CA . LYS A 1 112 ? 4.316 15.630 -8.326 1.00 59.41 112 LYS A CA 1
ATOM 853 C C . LYS A 1 112 ? 2.900 15.170 -7.951 1.00 59.41 112 LYS A C 1
ATOM 855 O O . LYS A 1 112 ? 2.165 14.736 -8.832 1.00 59.41 112 LYS A O 1
ATOM 860 N N . GLY A 1 113 ? 2.497 15.313 -6.684 1.00 52.22 113 GLY A N 1
ATOM 861 C CA . GLY A 1 113 ? 1.222 14.813 -6.169 1.00 52.22 113 GLY A CA 1
ATOM 862 C C . GLY A 1 113 ? 1.229 13.297 -5.938 1.00 52.22 113 GLY A C 1
ATOM 863 O O . GLY A 1 113 ? 2.131 12.580 -6.374 1.00 52.22 113 GLY A O 1
ATOM 864 N N . SER A 1 114 ? 0.211 12.799 -5.230 1.00 51.50 114 SER A N 1
ATOM 865 C CA . SER A 1 114 ? 0.006 11.368 -4.976 1.00 51.50 114 SER A CA 1
ATOM 866 C C . SER A 1 114 ? -0.308 10.643 -6.289 1.00 51.50 114 SER A C 1
ATOM 868 O O . SER A 1 114 ? -1.461 10.561 -6.709 1.00 51.50 114 SER A O 1
ATOM 870 N N . GLN A 1 115 ? 0.723 10.115 -6.947 1.00 46.06 115 GLN A N 1
ATOM 871 C CA . GLN A 1 115 ? 0.641 9.414 -8.235 1.00 46.06 115 GLN A CA 1
ATOM 872 C C . GLN A 1 115 ? -0.163 8.089 -8.189 1.00 46.06 115 GLN A C 1
ATOM 874 O O . GLN A 1 115 ? -0.270 7.399 -9.196 1.00 46.06 115 GLN A O 1
ATOM 879 N N . GLU A 1 116 ? -0.747 7.716 -7.048 1.00 53.94 116 GLU A N 1
ATOM 880 C CA . GLU A 1 116 ? -1.227 6.355 -6.772 1.00 53.94 116 GLU A CA 1
ATOM 881 C C . GLU A 1 116 ? -2.687 6.051 -7.104 1.00 53.94 116 GLU A C 1
ATOM 883 O O . GLU A 1 116 ? -3.004 4.884 -7.321 1.00 53.94 116 GLU A O 1
ATOM 888 N N . GLN A 1 117 ? -3.585 7.038 -7.162 1.00 53.81 117 GLN A N 1
ATOM 889 C CA . GLN A 1 117 ? -5.028 6.741 -7.146 1.00 53.81 117 GLN A CA 1
ATOM 890 C C . GLN A 1 117 ? -5.499 5.893 -8.353 1.00 53.81 117 GLN A C 1
ATOM 892 O O . GLN A 1 117 ? -6.505 5.193 -8.265 1.00 53.81 117 GLN A O 1
ATOM 897 N N . GLY A 1 118 ? -4.759 5.912 -9.472 1.00 55.38 118 GLY A N 1
ATOM 898 C CA . GLY A 1 118 ? -5.063 5.126 -10.675 1.00 55.38 118 GLY A CA 1
ATOM 899 C C . GLY A 1 118 ? -4.267 3.825 -10.840 1.00 55.38 118 GLY A C 1
ATOM 900 O O . GLY A 1 118 ? -4.806 2.853 -11.359 1.00 55.38 118 GLY A O 1
ATOM 901 N N . MET A 1 119 ? -3.011 3.758 -10.383 1.00 58.97 119 MET A N 1
ATOM 902 C CA . MET A 1 119 ? -2.071 2.720 -10.847 1.00 58.97 119 MET A CA 1
ATOM 903 C C . MET A 1 119 ? -2.394 1.314 -10.323 1.00 58.97 119 MET A C 1
ATOM 905 O O . MET A 1 119 ? -2.442 0.368 -11.110 1.00 58.97 119 MET A O 1
ATOM 909 N N . ALA A 1 120 ? -2.699 1.165 -9.028 1.00 66.06 120 ALA A N 1
ATOM 910 C CA . ALA A 1 120 ? -3.081 -0.135 -8.460 1.00 66.06 120 ALA A CA 1
ATOM 911 C C . ALA A 1 120 ? -4.352 -0.690 -9.128 1.00 66.06 120 ALA A C 1
ATOM 913 O O . ALA A 1 120 ? -4.440 -1.877 -9.450 1.00 66.06 120 ALA A O 1
ATOM 914 N N . MET A 1 121 ? -5.316 0.192 -9.406 1.00 76.38 121 MET A N 1
ATOM 915 C CA . MET A 1 121 ? -6.574 -0.175 -10.053 1.00 76.38 121 MET A CA 1
ATOM 916 C C . MET A 1 121 ? -6.431 -0.416 -11.557 1.00 76.38 121 MET A C 1
ATOM 918 O O . MET A 1 121 ? -7.197 -1.196 -12.122 1.00 76.38 121 MET A O 1
ATOM 922 N N . ASP A 1 122 ? -5.472 0.217 -12.224 1.00 73.69 122 ASP A N 1
ATOM 923 C CA . ASP A 1 122 ? -5.179 -0.041 -13.633 1.00 73.69 122 ASP A CA 1
ATOM 924 C C . ASP A 1 122 ? -4.440 -1.370 -13.812 1.00 73.69 122 ASP A C 1
ATOM 926 O O . ASP A 1 122 ? -4.785 -2.142 -14.711 1.00 73.69 122 ASP A O 1
ATOM 930 N N . PHE A 1 123 ? -3.533 -1.713 -12.894 1.00 73.38 123 PHE A N 1
ATOM 931 C CA . PHE A 1 123 ? -2.897 -3.029 -12.861 1.00 73.38 123 PHE A CA 1
ATOM 932 C C . PHE A 1 123 ? -3.889 -4.154 -12.513 1.00 73.38 123 PHE A C 1
ATOM 934 O O . PHE A 1 123 ? -3.923 -5.196 -13.170 1.00 73.38 123 PHE A O 1
ATOM 941 N N . TYR A 1 124 ? -4.793 -3.908 -11.559 1.00 79.62 124 TYR A N 1
ATOM 942 C CA . TYR A 1 124 ? -5.933 -4.786 -11.268 1.00 79.62 124 TYR A CA 1
ATOM 943 C C . TYR A 1 124 ? -6.786 -5.094 -12.516 1.00 79.62 124 TYR A C 1
ATOM 945 O O . TYR A 1 124 ? -7.252 -6.222 -12.721 1.00 79.62 124 TYR A O 1
ATOM 953 N N . LYS A 1 125 ? -7.002 -4.096 -13.384 1.00 82.94 125 LYS A N 1
ATOM 954 C CA . LYS A 1 125 ? -7.759 -4.278 -14.630 1.00 82.94 125 LYS A CA 1
ATOM 955 C C . LYS A 1 125 ? -6.963 -5.046 -15.683 1.00 82.94 125 LYS A C 1
ATOM 957 O O . LYS A 1 125 ? -7.580 -5.814 -16.420 1.00 82.94 125 LYS A O 1
ATOM 962 N N . SER A 1 126 ? -5.649 -4.856 -15.776 1.00 79.06 126 SER A N 1
ATOM 963 C CA . SER A 1 126 ? -4.836 -5.386 -16.877 1.00 79.06 126 SER A CA 1
ATOM 964 C C . SER A 1 126 ? -4.355 -6.828 -16.675 1.00 79.06 126 SER A C 1
ATOM 966 O O . SER A 1 126 ? -4.259 -7.565 -17.656 1.00 79.06 126 SER A O 1
ATOM 968 N N . ALA A 1 127 ? -4.099 -7.259 -15.435 1.00 83.00 127 ALA A N 1
ATOM 969 C CA . ALA A 1 127 ? -3.480 -8.552 -15.137 1.00 83.00 127 ALA A CA 1
ATOM 970 C C . ALA A 1 127 ? -4.439 -9.523 -14.408 1.00 83.00 127 ALA A C 1
ATOM 972 O O . ALA A 1 127 ? -4.871 -9.236 -13.290 1.00 83.00 127 ALA A O 1
ATOM 973 N N . PRO A 1 128 ? -4.761 -10.710 -14.974 1.00 89.19 128 PRO A N 1
ATOM 974 C CA . PRO A 1 128 ? -5.634 -11.692 -14.317 1.00 89.19 128 PRO A CA 1
ATOM 975 C C . PRO A 1 128 ? -5.089 -12.218 -12.983 1.00 89.19 128 PRO A C 1
ATOM 977 O O . PRO A 1 128 ? -5.851 -12.383 -12.032 1.00 89.19 128 PRO A O 1
ATOM 980 N N . ALA A 1 129 ? -3.776 -12.453 -12.895 1.00 80.94 129 ALA A N 1
ATOM 981 C CA . ALA A 1 129 ? -3.124 -12.897 -11.663 1.00 80.94 129 ALA A CA 1
ATOM 982 C C . ALA A 1 129 ? -3.203 -11.818 -10.572 1.00 80.94 129 ALA A C 1
ATOM 984 O O . ALA A 1 129 ? -3.606 -12.104 -9.444 1.00 80.94 129 ALA A O 1
ATOM 985 N N . ALA A 1 130 ? -2.932 -10.561 -10.937 1.00 79.00 130 ALA A N 1
ATOM 986 C CA . ALA A 1 130 ? -3.091 -9.413 -10.052 1.00 79.00 130 ALA A CA 1
ATOM 987 C C . ALA A 1 130 ? -4.536 -9.278 -9.557 1.00 79.00 130 ALA A C 1
ATOM 989 O O . ALA A 1 130 ? -4.780 -9.158 -8.356 1.00 79.00 130 ALA A O 1
ATOM 990 N N . ARG A 1 131 ? -5.505 -9.376 -10.475 1.00 90.69 131 ARG A N 1
ATOM 991 C CA . ARG A 1 131 ? -6.935 -9.342 -10.158 1.00 90.69 131 ARG A CA 1
ATOM 992 C C . ARG A 1 131 ? -7.319 -10.418 -9.151 1.00 90.69 131 ARG A C 1
ATOM 994 O O . ARG A 1 131 ? -7.987 -10.115 -8.172 1.00 90.69 131 ARG A O 1
ATOM 1001 N N . SER A 1 132 ? -6.834 -11.645 -9.338 1.00 89.31 132 SER A N 1
ATOM 1002 C CA . SER A 1 132 ? -7.113 -12.750 -8.420 1.00 89.31 132 SER A CA 1
ATOM 1003 C C . SER A 1 132 ? -6.594 -12.494 -7.003 1.00 89.31 132 SER A C 1
ATOM 1005 O O . SER A 1 132 ? -7.236 -12.926 -6.048 1.00 89.31 132 SER A O 1
ATOM 1007 N N . VAL A 1 133 ? -5.450 -11.817 -6.843 1.00 86.75 133 VAL A N 1
ATOM 1008 C CA . VAL A 1 133 ? -4.919 -11.443 -5.520 1.00 86.75 133 VAL A CA 1
ATOM 1009 C C . VAL A 1 133 ? -5.824 -10.412 -4.853 1.00 86.75 133 VAL A C 1
ATOM 1011 O O . VAL A 1 133 ? -6.172 -10.562 -3.679 1.00 86.75 133 VAL A O 1
ATOM 1014 N N . TRP A 1 134 ? -6.227 -9.391 -5.610 1.00 89.38 134 TRP A N 1
ATOM 1015 C CA . TRP A 1 134 ? -7.110 -8.339 -5.123 1.00 89.38 134 TRP A CA 1
ATOM 1016 C C . TRP A 1 134 ? -8.494 -8.858 -4.749 1.00 89.38 134 TRP A C 1
ATOM 1018 O O . TRP A 1 134 ? -8.944 -8.619 -3.631 1.00 89.38 134 TRP A O 1
ATOM 1028 N N . ASP A 1 135 ? -9.120 -9.636 -5.632 1.00 93.38 135 ASP A N 1
ATOM 1029 C CA . ASP A 1 135 ? -10.434 -10.236 -5.402 1.00 93.38 135 ASP A CA 1
ATOM 1030 C C . ASP A 1 135 ? -10.405 -11.172 -4.185 1.00 93.38 135 ASP A C 1
ATOM 1032 O O . ASP A 1 135 ? -11.303 -11.131 -3.346 1.00 93.38 135 ASP A O 1
ATOM 1036 N N . ALA A 1 136 ? -9.356 -11.991 -4.033 1.00 89.12 136 ALA A N 1
ATOM 1037 C CA . ALA A 1 136 ? -9.237 -12.902 -2.896 1.00 89.12 136 ALA A CA 1
ATOM 1038 C C . ALA A 1 136 ? -9.159 -12.157 -1.556 1.00 89.12 136 ALA A C 1
ATOM 1040 O O . ALA A 1 136 ? -9.806 -12.566 -0.585 1.00 89.12 136 ALA A O 1
ATOM 1041 N N . ALA A 1 137 ? -8.392 -11.066 -1.485 1.00 86.12 137 ALA A N 1
ATOM 1042 C CA . ALA A 1 137 ? -8.319 -10.291 -0.254 1.00 86.12 137 ALA A CA 1
ATOM 1043 C C . ALA A 1 137 ? -9.592 -9.467 -0.025 1.00 86.12 137 ALA A C 1
ATOM 1045 O O . ALA A 1 137 ? -10.039 -9.374 1.112 1.00 86.12 137 ALA A O 1
ATOM 1046 N N . ASP A 1 138 ? -10.210 -8.923 -1.074 1.00 92.56 138 ASP A N 1
ATOM 1047 C CA . ASP A 1 138 ? -11.466 -8.178 -0.964 1.00 92.56 138 ASP A CA 1
ATOM 1048 C C . ASP A 1 138 ? -12.613 -9.060 -0.454 1.00 92.56 138 ASP A C 1
ATOM 1050 O O . ASP A 1 138 ? -13.323 -8.680 0.480 1.00 92.56 138 ASP A O 1
ATOM 1054 N N . ILE A 1 139 ? -12.725 -10.289 -0.973 1.00 90.88 139 ILE A N 1
ATOM 1055 C CA . ILE A 1 139 ? -13.660 -11.307 -0.477 1.00 90.88 139 ILE A CA 1
ATOM 1056 C C . ILE A 1 139 ? -13.403 -11.585 1.005 1.00 90.88 139 ILE A C 1
ATOM 1058 O O . ILE A 1 139 ? -14.345 -11.638 1.800 1.00 90.88 139 ILE A O 1
ATOM 1062 N N . HIS A 1 140 ? -12.137 -11.757 1.392 1.00 87.19 140 HIS A N 1
ATOM 1063 C CA . HIS A 1 140 ? -11.774 -12.019 2.779 1.00 87.19 140 HIS A CA 1
ATOM 1064 C C . HIS A 1 140 ? -12.120 -10.839 3.696 1.00 87.19 140 HIS A C 1
ATOM 1066 O O . HIS A 1 140 ? -12.794 -11.028 4.707 1.00 87.19 140 HIS A O 1
ATOM 1072 N N . LEU A 1 141 ? -11.712 -9.621 3.340 1.00 84.94 141 LEU A N 1
ATOM 1073 C CA . LEU A 1 141 ? -11.943 -8.415 4.135 1.00 84.94 141 LEU A CA 1
ATOM 1074 C C . LEU A 1 141 ? -13.435 -8.089 4.238 1.00 84.94 141 LEU A C 1
ATOM 1076 O O . LEU A 1 141 ? -13.923 -7.795 5.329 1.00 84.94 141 LEU A O 1
ATOM 1080 N N . THR A 1 142 ? -14.195 -8.279 3.162 1.00 87.62 142 THR A N 1
ATOM 1081 C CA . THR A 1 142 ? -15.653 -8.124 3.179 1.00 87.62 142 THR A CA 1
ATOM 1082 C C . THR A 1 142 ? -16.309 -9.169 4.083 1.00 87.62 142 THR A C 1
ATOM 1084 O O . THR A 1 142 ? -17.185 -8.842 4.882 1.00 87.62 142 THR A O 1
ATOM 1087 N N . ALA A 1 143 ? -15.881 -10.433 4.013 1.00 82.81 143 ALA A N 1
ATOM 1088 C CA . ALA A 1 143 ? -16.465 -11.511 4.810 1.00 82.81 143 ALA A CA 1
ATOM 1089 C C . ALA A 1 143 ? -16.072 -11.467 6.297 1.00 82.81 143 ALA A C 1
ATOM 1091 O O . ALA A 1 143 ? -16.830 -11.941 7.149 1.00 82.81 143 ALA A O 1
ATOM 1092 N N . VAL A 1 144 ? -14.885 -10.950 6.620 1.00 81.19 144 VAL A N 1
ATOM 1093 C CA . VAL A 1 144 ? -14.351 -10.930 7.988 1.00 81.19 144 VAL A CA 1
ATOM 1094 C C . VAL A 1 144 ? -14.620 -9.604 8.684 1.00 81.19 144 VAL A C 1
ATOM 1096 O O . VAL A 1 144 ? -15.064 -9.620 9.834 1.00 81.19 144 VAL A O 1
ATOM 1099 N N . TYR A 1 145 ? -14.387 -8.495 7.984 1.00 80.75 145 TYR A N 1
ATOM 1100 C CA . TYR A 1 145 ? -14.411 -7.145 8.538 1.00 80.75 145 TYR A CA 1
ATOM 1101 C C . TYR A 1 145 ? -15.542 -6.268 7.985 1.00 80.75 145 TYR A C 1
ATOM 1103 O O . TYR A 1 145 ? -15.872 -5.263 8.599 1.00 80.75 145 TYR A O 1
ATOM 1111 N N . GLY A 1 146 ? -16.197 -6.658 6.889 1.00 86.06 146 GLY A N 1
ATOM 1112 C CA . GLY A 1 146 ? -17.390 -5.967 6.387 1.00 86.06 146 GLY A CA 1
ATOM 1113 C C . GLY A 1 146 ? -17.111 -4.747 5.507 1.00 86.06 146 GLY A C 1
ATOM 1114 O O . GLY A 1 146 ? -18.017 -3.942 5.302 1.00 86.06 146 GLY A O 1
ATOM 1115 N N . PHE A 1 147 ? -15.894 -4.605 4.977 1.00 88.06 147 PHE A N 1
ATOM 1116 C CA . PHE A 1 147 ? -15.544 -3.557 4.016 1.00 88.06 147 PHE A CA 1
ATOM 1117 C C . PHE A 1 147 ? -14.837 -4.133 2.783 1.00 88.06 147 PHE A C 1
ATOM 1119 O O . PHE A 1 147 ? -14.118 -5.126 2.887 1.00 88.06 147 PHE A O 1
ATOM 1126 N N . SER A 1 148 ? -15.021 -3.471 1.638 1.00 91.50 148 SER A N 1
ATOM 1127 C CA . SER A 1 148 ? -14.296 -3.757 0.399 1.00 91.50 148 SER A CA 1
ATOM 1128 C C . SER A 1 148 ? -13.057 -2.870 0.320 1.00 91.50 148 SER A C 1
ATOM 1130 O O . SER A 1 148 ? -13.160 -1.643 0.355 1.00 91.50 148 SER A O 1
ATOM 1132 N N . ILE A 1 149 ? -11.880 -3.486 0.216 1.00 86.31 149 ILE A N 1
ATOM 1133 C CA . ILE A 1 149 ? -10.633 -2.750 -0.008 1.00 86.31 149 ILE A CA 1
ATOM 1134 C C . ILE A 1 149 ? -10.602 -2.177 -1.424 1.00 86.31 149 ILE A C 1
ATOM 1136 O O . ILE A 1 149 ? -10.120 -1.068 -1.615 1.00 86.31 149 ILE A O 1
ATOM 1140 N N . ILE A 1 150 ? -11.183 -2.879 -2.401 1.00 90.00 150 ILE A N 1
ATOM 1141 C CA . ILE A 1 150 ? -11.263 -2.410 -3.787 1.00 90.00 150 ILE A CA 1
ATOM 1142 C C . ILE A 1 150 ? -12.105 -1.131 -3.875 1.00 90.00 150 ILE A C 1
ATOM 1144 O O . ILE A 1 150 ? -11.688 -0.181 -4.532 1.00 90.00 150 ILE A O 1
ATOM 1148 N N . GLU A 1 151 ? -13.260 -1.080 -3.203 1.00 89.62 151 GLU A N 1
ATOM 1149 C CA . GLU A 1 151 ? -14.107 0.121 -3.136 1.00 89.62 151 GLU A CA 1
ATOM 1150 C C . GLU A 1 151 ? -13.352 1.297 -2.505 1.00 89.62 151 GLU A C 1
ATOM 1152 O O . GLU A 1 151 ? -13.298 2.380 -3.086 1.00 89.62 151 GLU A O 1
ATOM 1157 N N . ILE A 1 152 ? -12.712 1.063 -1.352 1.00 85.19 152 ILE A N 1
ATOM 1158 C CA . ILE A 1 152 ? -11.936 2.088 -0.644 1.00 85.19 152 ILE A CA 1
ATOM 1159 C C . ILE A 1 152 ? -10.845 2.659 -1.548 1.00 85.19 152 ILE A C 1
ATOM 1161 O O . ILE A 1 152 ? -10.703 3.880 -1.614 1.00 85.19 152 ILE A O 1
ATOM 1165 N N . VAL A 1 153 ? -10.113 1.795 -2.266 1.00 81.12 153 VAL A N 1
ATOM 1166 C CA . VAL A 1 153 ? -9.044 2.241 -3.164 1.00 81.12 153 VAL A CA 1
ATOM 1167 C C . VAL A 1 153 ? -9.578 3.030 -4.334 1.00 81.12 153 VAL A C 1
ATOM 1169 O O . VAL A 1 153 ? -9.101 4.124 -4.630 1.00 81.12 153 VAL A O 1
ATOM 1172 N N . LYS A 1 154 ? -10.552 2.448 -5.024 1.00 82.69 154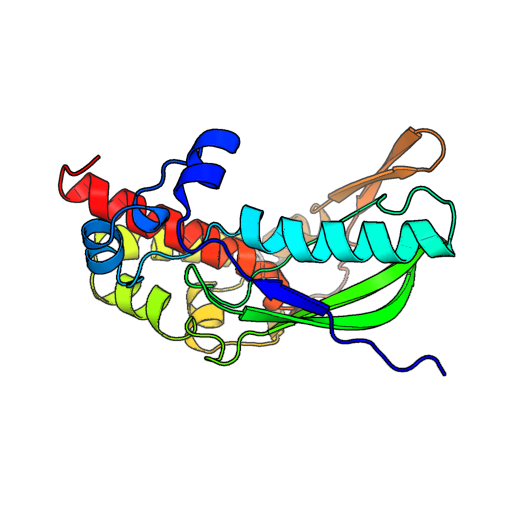 LYS A N 1
ATOM 1173 C CA . LYS A 1 154 ? -11.056 2.965 -6.286 1.00 82.69 154 LYS A CA 1
ATOM 1174 C C . LYS A 1 154 ? -11.700 4.334 -6.115 1.00 82.69 154 LYS A C 1
ATOM 1176 O O . LYS A 1 154 ? -11.472 5.217 -6.940 1.00 82.69 154 LYS A O 1
ATOM 1181 N N . ASP A 1 155 ? -12.476 4.496 -5.050 1.00 82.25 155 ASP A N 1
ATOM 1182 C CA . ASP A 1 155 ? -13.262 5.703 -4.816 1.00 82.25 155 ASP A CA 1
ATOM 1183 C C . ASP A 1 155 ? -12.557 6.674 -3.849 1.00 82.25 155 ASP A C 1
ATOM 1185 O O . ASP A 1 155 ? -13.065 7.766 -3.605 1.00 82.25 155 ASP A O 1
ATOM 1189 N N . ASN A 1 156 ? -11.369 6.308 -3.341 1.00 73.94 156 ASN A N 1
ATOM 1190 C CA . ASN A 1 156 ? -10.570 7.075 -2.378 1.00 73.94 156 ASN A CA 1
ATOM 1191 C C . ASN A 1 156 ? -11.410 7.575 -1.196 1.00 73.94 156 ASN A C 1
ATOM 1193 O O . ASN A 1 156 ? -11.473 8.769 -0.893 1.00 73.94 156 ASN A O 1
ATOM 1197 N N . LEU A 1 157 ? -12.109 6.637 -0.561 1.00 78.88 157 LEU A N 1
ATOM 1198 C CA . LEU A 1 157 ? -12.964 6.938 0.579 1.00 78.88 157 LEU A CA 1
ATOM 1199 C C . LEU A 1 157 ? -12.106 7.389 1.764 1.00 78.88 157 LEU A C 1
ATOM 1201 O O . LEU A 1 157 ? -11.124 6.734 2.096 1.00 78.88 157 LEU A O 1
ATOM 1205 N N . GLU A 1 158 ? -12.507 8.461 2.447 1.00 74.06 158 GLU A N 1
ATOM 1206 C CA . GLU A 1 158 ? -11.859 8.882 3.699 1.00 74.06 158 GLU A CA 1
ATOM 1207 C C . GLU A 1 158 ? -12.374 8.066 4.897 1.00 74.06 158 GLU A C 1
ATOM 1209 O O . GLU A 1 158 ? -11.608 7.699 5.794 1.00 74.06 158 GLU A O 1
ATOM 1214 N N . GLU A 1 159 ? -13.660 7.708 4.870 1.00 81.50 159 GLU A N 1
ATOM 1215 C CA . GLU A 1 159 ? -14.337 6.930 5.905 1.00 81.50 159 GLU A CA 1
ATOM 1216 C C . GLU A 1 159 ? -15.313 5.914 5.295 1.00 81.50 159 GLU A C 1
ATOM 1218 O O . GLU A 1 159 ? -15.917 6.155 4.247 1.00 81.50 159 GLU A O 1
ATOM 1223 N N . LYS A 1 160 ? -15.503 4.776 5.973 1.00 84.75 160 LYS A N 1
ATOM 1224 C CA . LYS A 1 160 ? -16.477 3.745 5.589 1.00 84.75 160 LYS A CA 1
ATOM 1225 C C . LYS A 1 160 ? -17.266 3.270 6.801 1.00 84.75 160 LYS A C 1
ATOM 1227 O O . LYS A 1 160 ? -16.705 2.764 7.769 1.00 84.75 160 LYS A O 1
ATOM 1232 N N . THR A 1 161 ? -18.587 3.386 6.734 1.00 87.88 161 THR A N 1
ATOM 1233 C CA . THR A 1 161 ? -19.478 2.879 7.782 1.00 87.88 161 THR A CA 1
ATOM 1234 C C . THR A 1 161 ? -19.791 1.400 7.562 1.00 87.88 161 THR A C 1
ATOM 1236 O O . THR A 1 161 ? -20.284 1.004 6.507 1.00 87.88 161 THR A O 1
ATOM 1239 N N . ILE A 1 162 ? -19.523 0.587 8.581 1.00 85.75 162 ILE A N 1
ATOM 1240 C CA . ILE A 1 162 ? -19.775 -0.852 8.628 1.00 85.75 162 ILE A CA 1
ATOM 1241 C C . ILE A 1 162 ? -20.970 -1.109 9.542 1.00 85.75 162 ILE A C 1
ATOM 1243 O O . ILE A 1 162 ? -21.011 -0.654 10.686 1.00 85.75 162 ILE A O 1
ATOM 1247 N N . HIS A 1 163 ? -21.946 -1.859 9.037 1.00 86.19 163 HIS A N 1
ATOM 1248 C CA . HIS A 1 163 ? -23.163 -2.202 9.765 1.00 86.19 163 HIS A CA 1
ATOM 1249 C C . HIS A 1 163 ? -23.143 -3.674 10.182 1.00 86.19 163 HIS A C 1
ATOM 1251 O O . HIS A 1 163 ? -23.147 -4.574 9.343 1.00 86.19 163 HIS A O 1
ATOM 1257 N N . PHE A 1 164 ? -23.203 -3.933 11.486 1.00 82.50 164 PHE A N 1
ATOM 1258 C CA . PHE A 1 164 ? -23.209 -5.281 12.057 1.00 82.50 164 PHE A CA 1
ATOM 1259 C C . PHE A 1 164 ? -24.629 -5.865 12.144 1.00 82.50 164 PHE A C 1
ATOM 1261 O O . PHE A 1 164 ? -25.089 -6.299 13.198 1.00 82.50 164 PHE A O 1
ATOM 1268 N N . GLY A 1 165 ? -25.348 -5.870 11.019 1.00 78.31 165 GLY A N 1
ATOM 1269 C CA . GLY A 1 165 ? -26.717 -6.384 10.931 1.00 78.31 165 GLY A CA 1
ATOM 1270 C C . GLY A 1 165 ? -26.807 -7.913 10.796 1.00 78.31 165 GLY A C 1
ATOM 1271 O O . GLY A 1 165 ? -26.039 -8.542 10.066 1.00 78.31 165 GLY A O 1
ATOM 1272 N N . GLY A 1 166 ? -27.800 -8.520 11.453 1.00 79.44 166 GLY A N 1
ATOM 1273 C CA . GLY A 1 166 ? -28.119 -9.948 11.324 1.00 79.44 166 GLY A CA 1
ATOM 1274 C C . GLY A 1 166 ? -27.072 -10.903 11.919 1.00 79.44 166 GLY A C 1
ATOM 1275 O O . GLY A 1 166 ? -26.112 -10.492 12.564 1.00 79.44 166 GLY A O 1
ATOM 1276 N N . ILE A 1 167 ? -27.251 -12.211 11.691 1.00 73.31 167 ILE A N 1
ATOM 1277 C CA . ILE A 1 167 ? -26.404 -13.272 12.282 1.00 73.31 167 ILE A CA 1
ATOM 1278 C C . ILE A 1 167 ? -24.938 -13.144 11.826 1.00 73.31 167 ILE A C 1
ATOM 1280 O O . ILE A 1 167 ? -24.016 -13.311 12.622 1.00 73.31 167 ILE A O 1
ATOM 1284 N N . LYS A 1 168 ? -24.711 -12.795 10.551 1.00 74.44 168 LYS A N 1
ATOM 1285 C CA . LYS A 1 168 ? -23.360 -12.548 10.018 1.00 74.44 168 LYS A CA 1
ATOM 1286 C C . LYS A 1 168 ? -22.729 -11.291 10.626 1.00 74.44 168 LYS A C 1
ATOM 1288 O O . LYS A 1 168 ? -21.558 -11.329 10.993 1.00 74.44 168 LYS A O 1
ATOM 1293 N N . GLY A 1 169 ? -23.507 -10.220 10.791 1.00 74.88 169 GLY A N 1
ATOM 1294 C CA . GLY A 1 169 ? -23.053 -8.981 11.418 1.00 74.88 169 GLY A CA 1
ATOM 1295 C C . GLY A 1 169 ? -22.648 -9.166 12.879 1.00 74.88 169 GLY A C 1
ATOM 1296 O O . GLY A 1 169 ? -21.629 -8.623 13.286 1.00 74.88 169 GLY A O 1
ATOM 1297 N N . GLN A 1 170 ? -23.351 -10.010 13.641 1.00 76.50 170 GLN A N 1
ATOM 1298 C CA . GLN A 1 170 ? -22.945 -10.334 15.014 1.00 76.50 170 GLN A CA 1
ATOM 1299 C C . GLN A 1 170 ? -21.607 -11.079 15.075 1.00 76.50 170 GLN A C 1
ATOM 1301 O O . GLN A 1 170 ? -20.767 -10.755 15.911 1.00 76.50 170 GLN A O 1
ATOM 1306 N N . ALA A 1 171 ? -21.358 -12.031 14.169 1.00 76.44 171 ALA A N 1
ATOM 1307 C CA . ALA A 1 171 ? -20.060 -12.704 14.095 1.00 76.44 171 ALA A CA 1
ATOM 1308 C C . ALA A 1 171 ? -18.921 -11.729 13.736 1.00 76.44 171 ALA A C 1
ATOM 1310 O O . ALA A 1 171 ? -17.827 -11.821 14.293 1.00 76.44 171 ALA A O 1
ATOM 1311 N N . MET A 1 172 ? -19.181 -10.769 12.842 1.00 75.75 172 MET A N 1
ATOM 1312 C CA . MET A 1 172 ? -18.236 -9.696 12.508 1.00 75.75 172 MET A CA 1
ATOM 1313 C C . MET A 1 172 ? -17.997 -8.760 13.697 1.00 75.75 172 MET A C 1
ATOM 1315 O O . MET A 1 172 ? -16.848 -8.430 13.983 1.00 75.75 172 MET A O 1
ATOM 1319 N N . GLN A 1 173 ? -19.049 -8.376 14.423 1.00 73.88 173 GLN A N 1
ATOM 1320 C CA . GLN A 1 173 ? -18.949 -7.535 15.617 1.00 73.88 173 GLN A CA 1
ATOM 1321 C C . GLN A 1 173 ? -18.081 -8.200 16.689 1.00 73.88 173 GLN A C 1
ATOM 1323 O O . GLN A 1 173 ? -17.177 -7.563 17.219 1.00 73.88 173 GLN A O 1
ATOM 1328 N N . GLN A 1 174 ? -18.301 -9.492 16.953 1.00 72.62 174 GLN A N 1
ATOM 1329 C CA . GLN A 1 174 ? -17.480 -10.267 17.887 1.00 72.62 174 GLN A CA 1
ATOM 1330 C C . GLN A 1 174 ? -16.004 -10.233 17.475 1.00 72.62 174 GLN A C 1
ATOM 1332 O O . GLN A 1 174 ? -15.143 -9.935 18.292 1.00 72.62 174 GLN A O 1
ATOM 1337 N N . ARG A 1 175 ? -15.689 -10.445 16.191 1.00 71.62 175 ARG A N 1
ATOM 1338 C CA . ARG A 1 175 ? -14.301 -10.368 15.700 1.00 71.62 175 ARG A CA 1
ATOM 1339 C C . ARG A 1 175 ? -13.670 -8.992 15.893 1.00 71.62 175 ARG A C 1
ATOM 1341 O O . ARG A 1 175 ? -12.509 -8.931 16.275 1.00 71.62 175 ARG A O 1
ATOM 1348 N N . HIS A 1 176 ? -14.421 -7.914 15.671 1.00 67.69 176 HIS A N 1
ATOM 1349 C CA . HIS A 1 176 ? -13.930 -6.562 15.944 1.00 67.69 176 HIS A CA 1
ATOM 1350 C C . HIS A 1 176 ? -13.711 -6.324 17.442 1.00 67.69 176 HIS A C 1
ATOM 1352 O O . HIS A 1 176 ? -12.714 -5.710 17.805 1.00 67.69 176 HIS A O 1
ATOM 1358 N N . MET A 1 177 ? -14.586 -6.848 18.310 1.00 61.94 177 MET A N 1
ATOM 1359 C CA . MET A 1 177 ? -14.402 -6.793 19.766 1.00 61.94 177 MET A CA 1
ATOM 1360 C C . MET A 1 177 ? -13.154 -7.560 20.221 1.00 61.94 177 MET A C 1
ATOM 1362 O O . MET A 1 177 ? -12.464 -7.104 21.123 1.00 61.94 177 MET A O 1
ATOM 1366 N N . TYR A 1 178 ? -12.851 -8.701 19.594 1.00 59.19 178 TYR A N 1
ATOM 1367 C CA . TYR A 1 178 ? -11.673 -9.523 19.901 1.00 59.19 178 TYR A CA 1
ATOM 1368 C C . TYR A 1 178 ? -10.375 -9.039 19.236 1.00 59.19 178 TYR A C 1
ATOM 1370 O O . TYR A 1 178 ? -9.332 -9.662 19.447 1.00 59.19 178 TYR A O 1
ATOM 1378 N N . MET A 1 179 ? -10.398 -7.955 18.449 1.00 60.69 179 MET A N 1
ATOM 1379 C CA . MET A 1 179 ? -9.164 -7.298 18.016 1.00 60.69 179 MET A CA 1
ATOM 1380 C C . MET A 1 179 ? -8.525 -6.626 19.230 1.00 60.69 179 MET A C 1
ATOM 1382 O O . MET A 1 179 ? -8.822 -5.484 19.576 1.00 60.69 179 MET A O 1
ATOM 1386 N N . ASN A 1 180 ? -7.663 -7.384 19.892 1.00 58.44 180 ASN A N 1
ATOM 1387 C CA . ASN A 1 180 ? -6.870 -6.915 21.006 1.00 58.44 180 ASN A CA 1
ATOM 1388 C C . ASN A 1 180 ? -5.533 -6.385 20.511 1.00 58.44 180 ASN A C 1
ATOM 1390 O O . ASN A 1 180 ? -4.958 -6.923 19.562 1.00 58.44 180 ASN A O 1
ATOM 1394 N N . TYR A 1 181 ? -5.006 -5.388 21.208 1.00 51.12 181 TYR A N 1
ATOM 1395 C CA . TYR A 1 181 ? -3.586 -5.087 21.139 1.00 51.12 181 TYR A CA 1
ATOM 1396 C C . TYR A 1 181 ? -2.969 -5.262 22.520 1.00 51.12 181 TYR A C 1
ATOM 1398 O O . TYR A 1 181 ? -3.553 -4.892 23.542 1.00 51.12 181 TYR A O 1
ATOM 1406 N N . ASP A 1 182 ? -1.782 -5.850 22.525 1.00 60.72 182 ASP A N 1
ATOM 1407 C CA . ASP A 1 182 ? -0.957 -5.951 23.711 1.00 60.72 182 ASP A CA 1
ATOM 1408 C C . ASP A 1 182 ? -0.227 -4.622 23.890 1.00 60.72 182 ASP A C 1
ATOM 1410 O O . ASP A 1 182 ? 0.544 -4.189 23.031 1.00 60.72 182 ASP A O 1
ATOM 1414 N N . ASN A 1 183 ? -0.513 -3.944 24.996 1.00 50.03 183 ASN A N 1
ATOM 1415 C CA . ASN A 1 183 ? 0.209 -2.757 25.413 1.00 50.03 183 ASN A CA 1
ATOM 1416 C C . ASN A 1 183 ? 1.226 -3.149 26.483 1.00 50.03 183 ASN A C 1
ATOM 1418 O O . ASN A 1 183 ? 0.897 -3.905 27.395 1.00 50.03 183 ASN A O 1
ATOM 1422 N N . ILE A 1 184 ? 2.454 -2.653 26.365 1.00 59.78 184 ILE A N 1
ATOM 1423 C CA . ILE A 1 184 ? 3.487 -2.863 27.378 1.00 59.78 184 ILE A CA 1
ATOM 1424 C C . ILE A 1 184 ? 3.511 -1.608 28.240 1.00 59.78 184 ILE A C 1
ATOM 1426 O O . ILE A 1 184 ? 3.905 -0.534 27.777 1.00 59.78 184 ILE A O 1
ATOM 1430 N N . ASP A 1 185 ? 3.073 -1.743 29.487 1.00 66.19 185 ASP A N 1
ATOM 1431 C CA . ASP A 1 185 ? 3.121 -0.659 30.458 1.00 66.19 185 ASP A CA 1
ATOM 1432 C C . ASP A 1 185 ? 4.578 -0.277 30.770 1.00 66.19 185 ASP A C 1
ATOM 1434 O O . ASP A 1 185 ? 5.529 -1.019 30.514 1.00 66.19 185 ASP A O 1
ATOM 1438 N N . GLY A 1 186 ? 4.778 0.908 31.355 1.00 58.53 186 GLY A N 1
ATOM 1439 C CA . GLY A 1 186 ? 6.116 1.407 31.699 1.00 58.53 186 GLY A CA 1
ATOM 1440 C C . GLY A 1 186 ? 6.908 0.526 32.681 1.00 58.53 186 GLY A C 1
ATOM 1441 O O . GLY A 1 186 ? 8.104 0.750 32.846 1.00 58.53 186 GLY A O 1
ATOM 1442 N N . ASP A 1 187 ? 6.261 -0.454 33.315 1.00 74.69 187 ASP A N 1
ATOM 1443 C CA . ASP A 1 187 ? 6.855 -1.459 34.203 1.00 74.69 187 ASP A CA 1
ATOM 1444 C C . ASP A 1 187 ? 7.199 -2.788 33.496 1.00 74.69 187 ASP A C 1
ATOM 1446 O O . ASP A 1 187 ? 7.720 -3.705 34.131 1.00 74.69 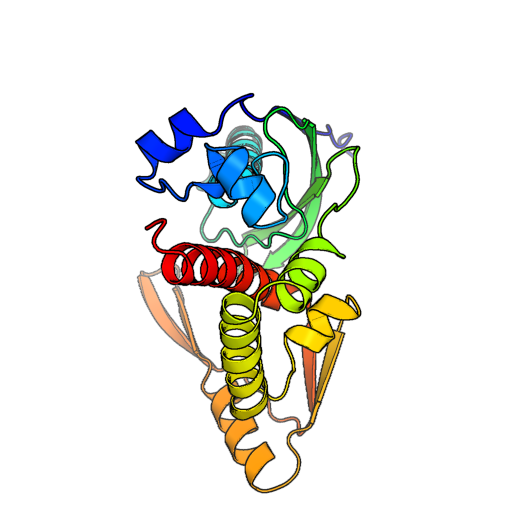187 ASP A O 1
ATOM 1450 N N . GLY A 1 188 ? 6.941 -2.894 32.187 1.00 64.81 188 GLY A N 1
ATOM 1451 C CA . GLY A 1 188 ? 7.179 -4.093 31.385 1.00 64.81 188 GLY A CA 1
ATOM 1452 C C . GLY A 1 188 ? 6.043 -5.121 31.414 1.00 64.81 188 GLY A C 1
ATOM 1453 O O . GLY A 1 188 ? 6.194 -6.190 30.822 1.00 64.81 188 GLY A O 1
ATOM 1454 N N . SER A 1 189 ? 4.916 -4.834 32.074 1.00 65.88 189 SER A N 1
ATOM 1455 C CA . SER A 1 189 ? 3.754 -5.726 32.078 1.00 65.88 189 SER A CA 1
ATOM 1456 C C . SER A 1 189 ? 2.943 -5.612 30.781 1.00 65.88 189 SER A C 1
ATOM 1458 O O . SER A 1 189 ? 2.725 -4.521 30.257 1.00 65.88 189 SER A O 1
ATOM 1460 N N . VAL A 1 190 ? 2.508 -6.755 30.239 1.00 66.81 190 VAL A N 1
ATOM 1461 C CA . VAL A 1 190 ? 1.667 -6.813 29.034 1.00 66.81 190 VAL A CA 1
ATOM 1462 C C . VAL A 1 190 ? 0.196 -6.742 29.439 1.00 66.81 190 VAL A C 1
ATOM 1464 O O . VAL A 1 190 ? -0.297 -7.617 30.153 1.00 66.81 190 VAL A O 1
ATOM 1467 N N . LYS A 1 191 ? -0.517 -5.723 28.958 1.00 66.62 191 LYS A N 1
ATOM 1468 C CA . LYS A 1 191 ? -1.970 -5.588 29.070 1.00 66.62 191 LYS A CA 1
ATOM 1469 C C . LYS A 1 191 ? -2.626 -5.717 27.707 1.00 66.62 191 LYS A C 1
ATOM 1471 O O . LYS A 1 191 ? -2.465 -4.862 26.842 1.00 66.62 191 LYS A O 1
ATOM 1476 N N . THR A 1 192 ? -3.435 -6.752 27.559 1.00 58.75 192 THR A N 1
ATOM 1477 C CA . THR A 1 192 ? -4.315 -6.940 26.408 1.00 58.75 192 THR A CA 1
ATOM 1478 C C . THR A 1 192 ? -5.533 -6.022 26.556 1.00 58.75 192 THR A C 1
ATOM 1480 O O . THR A 1 192 ? -6.364 -6.225 27.444 1.00 58.75 192 THR A O 1
ATOM 1483 N N . LEU A 1 193 ? -5.631 -4.989 25.717 1.00 51.81 193 LEU A N 1
ATOM 1484 C CA . LEU A 1 193 ? -6.756 -4.048 25.710 1.00 51.81 193 LEU A CA 1
ATOM 1485 C C . LEU A 1 193 ? -7.737 -4.407 24.588 1.00 51.81 193 LEU A C 1
ATOM 1487 O O . LEU A 1 193 ? -7.340 -4.575 23.436 1.00 51.81 193 LEU A O 1
ATOM 1491 N N . LEU A 1 194 ? -9.021 -4.506 24.943 1.00 50.34 194 LEU A N 1
ATOM 1492 C CA . LEU A 1 194 ? -10.122 -4.788 24.019 1.00 50.34 194 LEU A CA 1
ATOM 1493 C C . LEU A 1 194 ? -10.592 -3.499 23.334 1.00 50.34 194 LEU A C 1
ATOM 1495 O O . LEU A 1 194 ? -10.822 -2.481 23.994 1.00 50.34 194 LEU A O 1
ATOM 1499 N N . LEU A 1 195 ? -10.827 -3.558 22.023 1.00 51.06 195 LEU A N 1
ATOM 1500 C CA . LEU A 1 195 ? -11.556 -2.514 21.302 1.00 51.06 195 LEU A CA 1
ATOM 1501 C C . LEU A 1 195 ? -13.051 -2.632 21.641 1.00 51.06 195 LEU A C 1
ATOM 1503 O O . LEU A 1 195 ? -13.786 -3.434 21.066 1.00 51.06 195 LEU A O 1
ATOM 1507 N N . HIS A 1 196 ? -13.518 -1.856 22.620 1.00 49.34 196 HIS A N 1
ATOM 1508 C CA . HIS A 1 196 ? -14.891 -1.945 23.134 1.00 49.34 196 HIS A CA 1
ATOM 1509 C C . HIS A 1 196 ? -15.922 -1.345 22.159 1.00 49.34 196 HIS A C 1
ATOM 1511 O O . HIS A 1 196 ? -16.374 -0.213 22.316 1.00 49.34 196 HIS A O 1
ATOM 1517 N N . ILE A 1 197 ? -16.310 -2.105 21.131 1.00 54.06 197 ILE A N 1
ATOM 1518 C CA . ILE A 1 197 ? -17.303 -1.693 20.125 1.00 54.06 197 ILE A CA 1
ATOM 1519 C C . ILE A 1 197 ? -18.679 -2.263 20.499 1.00 54.06 197 ILE A C 1
ATOM 1521 O O . ILE A 1 197 ? -19.096 -3.302 20.002 1.00 54.06 197 ILE A O 1
ATOM 1525 N N . GLN A 1 198 ? -19.418 -1.582 21.381 1.00 54.88 198 GLN A N 1
ATOM 1526 C CA . GLN A 1 198 ? -20.793 -1.976 21.760 1.00 54.88 198 GLN A CA 1
ATOM 1527 C C . GLN A 1 198 ? -21.876 -1.552 20.753 1.00 54.88 198 GLN A C 1
ATOM 1529 O O . GLN A 1 198 ? -23.046 -1.896 20.914 1.00 54.88 198 GLN A O 1
ATOM 1534 N N . SER A 1 199 ? -21.503 -0.807 19.714 1.00 65.25 199 SER A N 1
ATOM 1535 C CA . SER A 1 199 ? -22.427 -0.298 18.701 1.00 65.25 199 SER A CA 1
ATOM 1536 C C . SER A 1 199 ? -22.684 -1.331 17.598 1.00 65.25 199 SER A C 1
ATOM 1538 O O . SER A 1 199 ? -21.793 -2.090 17.220 1.00 65.25 199 SER A O 1
ATOM 1540 N N . SER A 1 200 ? -23.894 -1.323 17.030 1.00 72.81 200 SER A N 1
ATOM 1541 C CA . SER A 1 200 ? -24.251 -2.066 15.809 1.00 72.81 200 SER A CA 1
ATOM 1542 C C . SER A 1 200 ? -23.666 -1.445 14.531 1.00 72.81 200 SER A C 1
ATOM 1544 O O . SER A 1 200 ? -23.927 -1.927 13.428 1.00 72.81 200 SER A O 1
ATOM 1546 N N . ILE A 1 201 ? -22.927 -0.345 14.674 1.00 78.06 201 ILE A N 1
ATOM 1547 C CA . ILE A 1 201 ? -22.314 0.433 13.602 1.00 78.06 201 ILE A CA 1
ATOM 1548 C C . ILE A 1 201 ? -20.884 0.781 14.012 1.00 78.06 201 ILE A C 1
ATOM 1550 O O . ILE A 1 201 ? -20.656 1.208 15.147 1.00 78.06 201 ILE A O 1
ATOM 1554 N N . TRP A 1 202 ? -19.944 0.650 13.080 1.00 79.44 202 TRP A N 1
ATOM 1555 C CA . TRP A 1 202 ? -18.564 1.092 13.243 1.00 79.44 202 TRP A CA 1
ATOM 1556 C C . TRP A 1 202 ? -18.114 1.922 12.043 1.00 79.44 202 TRP A C 1
ATOM 1558 O O . TRP A 1 202 ? -18.462 1.602 10.910 1.00 79.44 202 TRP A O 1
ATOM 1568 N N . THR A 1 203 ? -17.343 2.980 12.284 1.00 81.00 203 THR A N 1
ATOM 1569 C CA . THR A 1 203 ? -16.769 3.809 11.219 1.00 81.00 203 THR A CA 1
ATOM 1570 C C . THR A 1 203 ? -15.289 3.486 11.085 1.00 81.00 203 THR A C 1
ATOM 1572 O O . THR A 1 203 ? -14.505 3.734 12.001 1.00 81.00 203 THR A O 1
ATOM 1575 N N . LEU A 1 204 ? -14.922 2.932 9.934 1.00 77.81 204 LEU A N 1
ATOM 1576 C CA . LEU A 1 204 ? -13.545 2.725 9.522 1.00 77.81 204 LEU A CA 1
ATOM 1577 C C . LEU A 1 204 ? -12.961 4.045 9.023 1.00 77.81 204 LEU A C 1
ATOM 1579 O O . LEU A 1 204 ? -13.514 4.652 8.107 1.00 77.81 204 LEU A O 1
ATOM 1583 N N . VAL A 1 205 ? -11.803 4.431 9.554 1.00 75.81 205 VAL A N 1
ATOM 1584 C CA . VAL A 1 205 ? -10.960 5.472 8.953 1.00 75.81 205 VAL A CA 1
ATOM 1585 C C . VAL A 1 205 ? -10.108 4.814 7.869 1.00 75.81 205 VAL A C 1
ATOM 1587 O O . VAL A 1 205 ? -9.176 4.067 8.175 1.00 75.81 205 VAL A O 1
ATOM 1590 N N . CYS A 1 206 ? -10.416 5.063 6.599 1.00 74.44 206 CYS A N 1
ATOM 1591 C CA . CYS A 1 206 ? -9.875 4.301 5.467 1.00 74.44 206 CYS A CA 1
ATOM 1592 C C . CYS A 1 206 ? -8.356 4.449 5.284 1.00 74.44 206 CYS A C 1
ATOM 1594 O O . CYS A 1 206 ? -7.689 3.528 4.822 1.00 74.44 206 CYS A O 1
ATOM 1596 N N . HIS A 1 207 ? -7.763 5.548 5.749 1.00 60.72 207 HIS A N 1
ATOM 1597 C CA . HIS A 1 207 ? -6.306 5.714 5.746 1.00 60.72 207 HIS A CA 1
ATOM 1598 C C . HIS A 1 207 ? -5.567 4.626 6.555 1.00 60.72 207 HIS A C 1
ATOM 1600 O O . HIS A 1 207 ? -4.383 4.375 6.339 1.00 60.72 207 HIS A O 1
ATOM 1606 N N . THR A 1 208 ? -6.245 3.954 7.491 1.00 62.97 208 THR A N 1
ATOM 1607 C CA . THR A 1 208 ? -5.656 2.846 8.262 1.00 62.97 208 THR A CA 1
ATOM 1608 C C . THR A 1 208 ? -5.522 1.552 7.455 1.00 62.97 208 THR A C 1
ATOM 1610 O O . THR A 1 208 ? -4.721 0.698 7.827 1.00 62.97 208 THR A O 1
ATOM 1613 N N . VAL A 1 209 ? -6.245 1.410 6.335 1.00 67.81 209 VAL A N 1
ATOM 1614 C CA . VAL A 1 209 ? -6.188 0.214 5.472 1.00 67.81 209 VAL A CA 1
ATOM 1615 C C . VAL A 1 209 ? -5.271 0.381 4.259 1.00 67.81 209 VAL A C 1
ATOM 1617 O O . VAL A 1 209 ? -4.987 -0.592 3.565 1.00 67.81 209 VAL A O 1
ATOM 1620 N N . TRP A 1 210 ? -4.733 1.579 4.031 1.00 65.00 210 TRP A N 1
ATOM 1621 C CA . TRP A 1 210 ? -3.744 1.860 2.982 1.00 65.00 210 TRP A CA 1
ATOM 1622 C C . TRP A 1 210 ? -2.491 0.982 2.995 1.00 65.00 210 TRP A C 1
ATOM 1624 O O . TRP A 1 210 ? -2.113 0.489 1.931 1.00 65.00 210 TRP A O 1
ATOM 1634 N N . PRO A 1 211 ? -1.910 0.635 4.155 1.00 66.94 211 PRO A N 1
ATOM 1635 C CA . PRO A 1 211 ? -0.834 -0.352 4.192 1.00 66.94 211 PRO A CA 1
ATOM 1636 C C . PRO A 1 211 ? -1.240 -1.725 3.625 1.00 66.94 211 PRO A C 1
ATOM 1638 O O . PRO A 1 211 ? -0.425 -2.393 2.992 1.00 66.94 211 PRO A O 1
ATOM 1641 N N . ILE A 1 212 ? -2.502 -2.143 3.801 1.00 70.56 212 ILE A N 1
ATOM 1642 C CA . ILE A 1 212 ? -3.018 -3.403 3.240 1.00 70.56 212 ILE A CA 1
ATOM 1643 C C . ILE A 1 212 ? -3.083 -3.301 1.713 1.00 70.56 212 ILE A C 1
ATOM 1645 O O . ILE A 1 212 ? -2.580 -4.189 1.027 1.00 70.56 212 ILE A O 1
ATOM 1649 N N . ALA A 1 213 ? -3.642 -2.210 1.181 1.00 71.81 213 ALA A N 1
ATOM 1650 C CA . ALA A 1 213 ? -3.711 -1.957 -0.261 1.00 71.81 213 ALA A CA 1
ATOM 1651 C C . ALA A 1 213 ? -2.321 -1.963 -0.921 1.00 71.81 213 ALA A C 1
ATOM 1653 O O . ALA A 1 213 ? -2.137 -2.502 -2.016 1.00 71.81 213 ALA A O 1
ATOM 1654 N N . GLN A 1 214 ? -1.315 -1.434 -0.228 1.00 70.31 214 GLN A N 1
ATOM 1655 C CA . GLN A 1 214 ? 0.059 -1.474 -0.701 1.00 70.31 214 GLN A CA 1
ATOM 1656 C C . GLN A 1 214 ? 0.619 -2.903 -0.762 1.00 70.31 214 GLN A C 1
ATOM 1658 O O . GLN A 1 214 ? 1.099 -3.324 -1.814 1.00 70.31 214 GLN A O 1
ATOM 1663 N N . VAL A 1 215 ? 0.528 -3.669 0.330 1.00 74.44 215 VAL A N 1
ATOM 1664 C CA . VAL A 1 215 ? 0.998 -5.069 0.358 1.00 74.44 215 VAL A CA 1
ATOM 1665 C C . VAL A 1 215 ? 0.295 -5.897 -0.719 1.00 74.44 215 VAL A C 1
ATOM 1667 O O . VAL A 1 215 ? 0.902 -6.756 -1.360 1.00 74.44 215 VAL A O 1
ATOM 1670 N N . MET A 1 216 ? -0.987 -5.622 -0.954 1.00 77.25 216 MET A N 1
ATOM 1671 C CA . MET A 1 216 ? -1.746 -6.252 -2.026 1.00 77.25 216 MET A CA 1
ATOM 1672 C C . MET A 1 216 ? -1.229 -5.880 -3.410 1.00 77.25 216 MET A C 1
ATOM 1674 O O . MET A 1 216 ? -1.132 -6.763 -4.253 1.00 77.25 216 MET A O 1
ATOM 1678 N N . THR A 1 217 ? -0.862 -4.619 -3.638 1.00 74.56 217 THR A N 1
ATOM 1679 C CA . THR A 1 217 ? -0.239 -4.179 -4.894 1.00 74.56 217 THR A CA 1
ATOM 1680 C C . THR A 1 217 ? 1.070 -4.927 -5.131 1.00 74.56 217 THR A C 1
ATOM 1682 O O . THR A 1 217 ? 1.241 -5.549 -6.175 1.00 74.56 217 THR A O 1
ATOM 1685 N N . GLU A 1 218 ? 1.958 -4.957 -4.137 1.00 71.25 218 GLU A N 1
ATOM 1686 C CA . GLU A 1 218 ? 3.254 -5.640 -4.231 1.00 71.25 218 GLU A CA 1
ATOM 1687 C C . GLU A 1 218 ? 3.085 -7.143 -4.504 1.00 71.25 218 GLU A C 1
ATOM 1689 O O . GLU A 1 218 ? 3.743 -7.705 -5.383 1.00 71.25 218 GLU A O 1
ATOM 1694 N N . ARG A 1 219 ? 2.145 -7.795 -3.808 1.00 75.44 219 ARG A N 1
ATOM 1695 C CA . ARG A 1 219 ? 1.833 -9.212 -4.023 1.00 75.44 219 ARG A CA 1
ATOM 1696 C C . ARG A 1 219 ? 1.189 -9.472 -5.382 1.00 75.44 219 ARG A C 1
ATOM 1698 O O . ARG A 1 219 ? 1.525 -10.460 -6.026 1.00 75.44 219 ARG A O 1
ATOM 1705 N N . ALA A 1 220 ? 0.258 -8.624 -5.807 1.00 79.75 220 ALA A N 1
ATOM 1706 C CA . ALA A 1 220 ? -0.419 -8.740 -7.094 1.00 79.75 220 ALA A CA 1
ATOM 1707 C C . ALA A 1 220 ? 0.585 -8.662 -8.247 1.00 79.75 220 ALA A C 1
ATOM 1709 O O . ALA A 1 220 ? 0.496 -9.432 -9.201 1.00 79.75 220 ALA A O 1
ATOM 1710 N N . VAL A 1 221 ? 1.567 -7.772 -8.117 1.00 71.25 221 VAL A N 1
ATOM 1711 C CA . VAL A 1 221 ? 2.674 -7.648 -9.059 1.00 71.25 221 VAL A CA 1
ATOM 1712 C C . VAL A 1 221 ? 3.545 -8.902 -9.063 1.00 71.25 221 VAL A C 1
ATOM 1714 O O . VAL A 1 221 ? 3.812 -9.455 -10.128 1.00 71.25 221 VAL A O 1
ATOM 1717 N N . PHE A 1 222 ? 3.946 -9.386 -7.887 1.00 72.19 222 PHE A N 1
ATOM 1718 C CA . PHE A 1 222 ? 4.760 -10.596 -7.781 1.00 72.19 222 PHE A CA 1
ATOM 1719 C C . PHE A 1 222 ? 4.072 -11.820 -8.406 1.00 72.19 222 PHE A C 1
ATOM 1721 O O . PHE A 1 222 ? 4.692 -12.582 -9.144 1.00 72.19 222 PHE A O 1
ATOM 1728 N N . GLU A 1 223 ? 2.774 -11.995 -8.155 1.00 74.81 223 GLU A N 1
ATOM 1729 C CA . GLU A 1 223 ? 2.006 -13.118 -8.699 1.00 74.81 223 GLU A CA 1
ATOM 1730 C C . GLU A 1 223 ? 1.813 -13.035 -10.215 1.00 74.81 223 GLU A C 1
ATOM 1732 O O . GLU A 1 223 ? 1.857 -14.057 -10.900 1.00 74.81 223 GLU A O 1
ATOM 1737 N N . ASP A 1 224 ? 1.651 -11.830 -10.764 1.00 78.38 224 ASP A N 1
ATOM 1738 C CA . ASP A 1 224 ? 1.629 -11.633 -12.212 1.00 78.38 224 ASP A CA 1
ATOM 1739 C C . ASP A 1 224 ? 2.981 -11.971 -12.855 1.00 78.38 224 ASP A C 1
ATOM 1741 O O . ASP A 1 224 ? 3.010 -12.686 -13.859 1.00 78.38 224 ASP A O 1
ATOM 1745 N N . MET A 1 225 ? 4.096 -11.563 -12.242 1.00 71.75 225 MET A N 1
ATOM 1746 C CA . MET A 1 225 ? 5.435 -11.930 -12.715 1.00 71.75 225 MET A CA 1
ATOM 1747 C C . MET A 1 225 ? 5.663 -13.444 -12.669 1.00 71.75 225 MET A C 1
ATOM 1749 O O . MET A 1 225 ? 6.146 -14.019 -13.646 1.00 71.75 225 MET A O 1
ATOM 1753 N N . ARG A 1 226 ? 5.249 -14.104 -11.581 1.00 71.81 226 ARG A N 1
ATOM 1754 C CA . ARG A 1 226 ? 5.318 -15.565 -11.449 1.00 71.81 226 ARG A CA 1
ATOM 1755 C C . ARG A 1 226 ? 4.467 -16.277 -12.500 1.00 71.81 226 ARG A C 1
ATOM 1757 O O . ARG A 1 226 ? 4.901 -17.267 -13.071 1.00 71.81 226 ARG A O 1
ATOM 1764 N N . SER A 1 227 ? 3.273 -15.762 -12.808 1.00 78.56 227 SER A N 1
ATOM 1765 C CA . SER A 1 227 ? 2.393 -16.345 -13.837 1.00 78.56 227 SER A CA 1
ATOM 1766 C C . SER A 1 227 ? 2.969 -16.290 -15.259 1.00 78.56 227 SER A C 1
ATOM 1768 O O . SER A 1 227 ? 2.467 -16.969 -16.153 1.00 78.56 227 SER A O 1
ATOM 1770 N N . LYS A 1 228 ? 4.010 -15.473 -15.458 1.00 79.88 228 LYS A N 1
ATOM 1771 C CA . LYS A 1 228 ? 4.729 -15.271 -16.720 1.00 79.88 228 LYS A CA 1
ATOM 1772 C C . LYS A 1 228 ? 6.148 -15.864 -16.685 1.00 79.88 228 LYS A C 1
ATOM 1774 O O . LYS A 1 228 ? 6.946 -15.541 -17.560 1.00 79.88 228 LYS A O 1
ATOM 1779 N N . ASP A 1 229 ? 6.456 -16.693 -15.682 1.00 79.56 229 ASP A N 1
ATOM 1780 C CA . ASP A 1 229 ? 7.748 -17.370 -15.483 1.00 79.56 229 ASP A CA 1
ATOM 1781 C C . ASP A 1 229 ? 8.959 -16.425 -15.342 1.00 79.56 229 ASP A C 1
ATOM 1783 O O . ASP A 1 229 ? 10.087 -16.774 -15.694 1.00 79.56 229 ASP A O 1
ATOM 1787 N N . PHE A 1 230 ? 8.749 -15.212 -14.823 1.00 56.56 230 PHE A N 1
ATOM 1788 C CA . PHE A 1 230 ? 9.849 -14.273 -14.587 1.00 56.56 230 PHE A CA 1
ATOM 1789 C C . PHE A 1 230 ? 10.554 -14.445 -13.232 1.00 56.56 230 PHE A C 1
ATOM 1791 O O . PHE A 1 230 ? 11.657 -13.918 -13.062 1.00 56.56 230 PHE A O 1
ATOM 1798 N N . VAL A 1 231 ? 9.919 -15.128 -12.272 1.00 56.44 231 VAL A N 1
ATOM 1799 C CA . VAL A 1 231 ? 10.405 -15.353 -10.895 1.00 56.44 231 VAL A CA 1
ATOM 1800 C C . VAL A 1 231 ? 9.976 -16.722 -10.392 1.00 56.44 231 VAL A C 1
ATOM 1802 O O . VAL A 1 231 ? 8.862 -17.151 -10.770 1.00 56.44 231 VAL A O 1
#

Sequence (231 aa):
MTKAGAAVFNFSATNEPYSEASGNFNPIHVNSYFADLAGVSPTITHSMWSSSLPGATLRRSLCKVARSELSRKYDVAFVGMVIPGDELRMKTRHSDIQDGNTVVKVETFNDKGSQEQGMAMDFYKSAPAARSVWDAADIHLTAVYGFSIIEIVKDNLEEKTIHFGGIKGQAMQQRHMYMNYDNIDGDGSVKTLLLHIQSSIWTLVCHTVWPIAQVMTERAVFEDMRSKDFV

Organism: NCBI:txid139825

InterPro domains:
  IPR002539 MaoC-like dehydratase domain [PF01575] (13-109)
  IPR003965 Fatty acid synthase [PR01483] (12-34)
  IPR003965 Fatty acid synthase [PR01483] (34-55)
  IPR014043 Acyl transferase domain [PF00698] (111-158)
  IPR029069 HotDog domain superfamily [SSF54637] (16-113)
  IPR050830 Fungal fatty acid synthase [PTHR10982] (9-230)

Foldseek 3Di:
DDPFDWDKDWFALAQVVVCVVVVPPLVLRHPQVLVVVLLNPPRWHDVVVVQVVVVVVVQVVVCVPPVDDQPPDDDDFDQATHHHGWMKIKDKDFDDADPNHTDIDIDIDTPVGRPQLVRLVVSCVPFPLLVVLQVVVQVVCCQQQNDGLSCCSNVVDQKDKGALDDPSSVNNVVSQQPPWDWDQPPVRDTDTDGPPDPDRMDMDRSSVCNVVSVVSSSVSSVRRCVVVVND